Protein AF-D7BYM6-F1 (afdb_monomer)

Foldseek 3Di:
DDPPDDDPDPDQALVNLVVLLCVQPVVKDKDQDPVVQQVQQAALAPGGERARIEIEDQDVVSVVSSCVSCVVVVFDEQEAAPRHDHPCSRHDHYYYYHDNPHVPQDDDDQAPPDPPRDVVVSVVVQVVCVVVVRHDDDDPPDDDAAADEPCEQVSLVPPDCPVVVVVCVVVVNPDRDYQRFYQLDDPCQCVDPVRVVVSVVRNVVRPLVPVVPDDQPDAAAYGDPRNQVS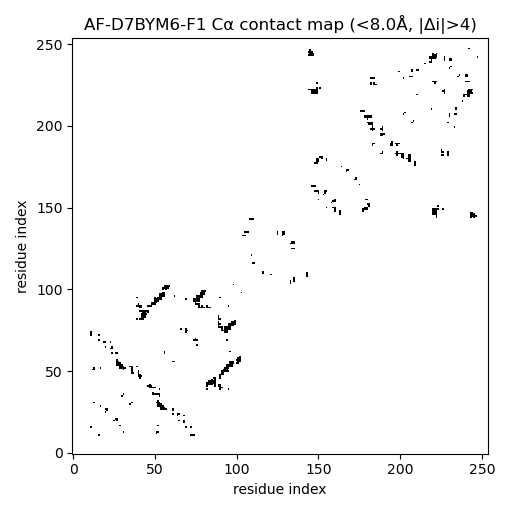NCVRCPPSHPTHHHVVVVVVPDDD

Nearest PDB structures (foldseek):
  6lpq-assembly1_A  TM=6.588E-01  e=2.853E-06  Homo sapiens
  1f0x-assembly2_B  TM=8.166E-01  e=1.121E-04  Escherichia coli
  6yji-assembly2_B  TM=8.259E-01  e=3.142E-04  Fusarium graminearum PH-1
  3pm9-assembly3_F  TM=5.832E-01  e=5.983E-04  Rhodopseudomonas palustris
  6yjo-assembly1_A  TM=7.869E-01  e=1.817E-02  Fusarium graminearum PH-1

Mean predicted aligned error: 16.62 Å

Solvent-accessible surface area (backbone atoms only — not comparable to full-atom values): 14975 Å² total; per-residue (Å²): 133,86,79,80,74,76,74,81,71,79,82,77,47,45,68,59,51,52,54,51,41,51,72,75,35,66,83,54,48,71,46,67,48,69,68,59,43,62,68,50,14,34,34,60,28,94,49,74,32,75,48,42,37,39,32,47,35,68,50,69,66,47,47,54,44,49,50,55,53,27,58,79,65,72,42,54,76,29,69,17,60,94,31,70,36,65,79,39,73,34,37,43,57,23,39,32,38,41,35,64,82,51,60,70,77,84,77,88,78,72,76,74,86,52,100,78,64,55,75,67,54,59,59,49,51,40,50,55,32,38,76,72,74,48,75,72,76,92,61,93,91,54,96,63,67,61,33,56,67,51,32,48,69,65,41,48,76,75,65,50,61,60,77,55,56,48,58,37,41,78,69,69,52,78,86,78,85,77,42,81,50,47,52,31,49,62,87,64,43,44,75,41,79,95,34,32,69,60,14,51,63,40,12,55,76,25,43,51,66,50,63,77,72,42,59,84,89,55,88,46,51,23,50,45,66,57,42,21,55,40,49,39,74,72,55,50,88,82,43,80,68,48,40,30,35,51,51,70,69,67,50,79,78,132

InterPro domains:
  IPR006094 FAD linked oxidase, N-terminal [PF01565] (53-108)
  IPR016169 FAD-binding, type PCMH, subdomain 2 [G3DSA:3.30.465.10] (14-135)
  IPR036318 FAD-binding, type PCMH-like superfamily [SSF56176] (15-134)

pLDDT: mean 73.8, std 18.24, range [32.44, 97.94]

Secondary structure (DSSP, 8-state):
----PPP------HHHHHHHHHHH-TT-EEE--HHHHHHHSB-SSS-B---SEEEE-SSHHHHHHHHHHHHHHT--EEEESS---SSSTT--SSEEEETTTT--PPP------STT--THHHHHHHHHHHHTT------TTSSS--------HHHHHHT-SHHHHHHHHHTT--------S--S-BTTBTTSHHHHHHHHHHHTTTTTHHHHTS-TTS--B-SSHHHHHHHHHHHGGGS---B-HHHHTTS---

Structure (mmCIF, N/CA/C/O backbone):
data_AF-D7BYM6-F1
#
_entry.id   AF-D7BYM6-F1
#
loop_
_atom_site.group_PDB
_atom_site.id
_atom_site.type_symbol
_atom_site.label_atom_id
_atom_site.label_alt_id
_atom_site.label_comp_id
_atom_site.label_asym_id
_atom_site.label_entity_id
_atom_site.label_seq_id
_atom_site.pdbx_PDB_ins_code
_atom_site.Cartn_x
_atom_site.Cartn_y
_atom_site.Cartn_z
_atom_site.occupancy
_atom_site.B_iso_or_equiv
_atom_site.auth_seq_id
_atom_site.auth_comp_id
_atom_site.auth_asym_id
_atom_site.auth_atom_id
_atom_site.pdbx_PDB_model_num
ATOM 1 N N . MET A 1 1 ? 0.066 -36.997 -6.967 1.00 36.81 1 MET A N 1
ATOM 2 C CA . MET A 1 1 ? -0.234 -35.962 -7.980 1.00 36.81 1 MET A CA 1
ATOM 3 C C . MET A 1 1 ? 1.052 -35.218 -8.290 1.00 36.81 1 MET A C 1
ATOM 5 O O . MET A 1 1 ? 1.611 -34.601 -7.395 1.00 36.81 1 MET A O 1
ATOM 9 N N . THR A 1 2 ? 1.571 -35.348 -9.508 1.00 33.81 2 THR A N 1
ATOM 10 C CA . THR A 1 2 ? 2.793 -34.665 -9.954 1.00 33.81 2 THR A CA 1
ATOM 11 C C . THR A 1 2 ? 2.488 -33.197 -10.230 1.00 33.81 2 THR A C 1
ATOM 13 O O . THR A 1 2 ? 1.808 -32.891 -11.208 1.00 33.81 2 THR A O 1
ATOM 16 N N . GLY A 1 3 ? 2.967 -32.297 -9.370 1.00 32.44 3 GLY A N 1
ATOM 17 C CA . GLY A 1 3 ? 2.837 -30.860 -9.596 1.00 32.44 3 GLY A CA 1
ATOM 18 C C . GLY A 1 3 ? 3.581 -30.458 -10.865 1.00 32.44 3 GLY A C 1
ATOM 19 O O . GLY A 1 3 ? 4.802 -30.584 -10.932 1.00 32.44 3 GLY A O 1
ATOM 20 N N . THR A 1 4 ? 2.847 -29.987 -11.871 1.00 35.38 4 THR A N 1
ATOM 21 C CA . THR A 1 4 ? 3.408 -29.408 -13.091 1.00 35.38 4 THR A CA 1
ATOM 22 C C . THR A 1 4 ? 4.202 -28.160 -12.728 1.00 35.38 4 THR A C 1
ATOM 24 O O . THR A 1 4 ? 3.644 -27.082 -12.513 1.00 35.38 4 THR A O 1
ATOM 27 N N . THR A 1 5 ? 5.527 -28.292 -12.671 1.00 38.84 5 THR A N 1
ATOM 28 C CA . THR A 1 5 ? 6.417 -27.137 -12.628 1.00 38.84 5 THR A CA 1
ATOM 29 C C . THR A 1 5 ? 6.160 -26.304 -13.877 1.00 38.84 5 THR A C 1
ATOM 31 O O . THR A 1 5 ? 6.312 -26.763 -15.010 1.00 38.84 5 THR A O 1
ATOM 34 N N . ARG A 1 6 ? 5.704 -25.065 -13.670 1.00 33.97 6 ARG A N 1
ATOM 35 C CA . ARG A 1 6 ? 5.471 -24.118 -14.758 1.00 33.97 6 ARG A CA 1
ATOM 36 C C . ARG A 1 6 ? 6.797 -23.941 -15.498 1.00 33.97 6 ARG A C 1
ATOM 38 O O . ARG A 1 6 ? 7.769 -23.494 -14.890 1.00 33.97 6 ARG A O 1
ATOM 45 N N . SER A 1 7 ? 6.829 -24.310 -16.780 1.00 34.56 7 SER A N 1
ATOM 46 C CA . SER A 1 7 ? 7.995 -24.101 -17.647 1.00 34.56 7 SER A CA 1
ATOM 47 C C . SER A 1 7 ? 8.466 -22.645 -17.515 1.00 34.56 7 SER A C 1
ATOM 49 O O . SER A 1 7 ? 7.600 -21.760 -17.438 1.00 34.56 7 SER A O 1
ATOM 51 N N . PRO A 1 8 ? 9.781 -22.363 -17.424 1.00 38.16 8 PRO A N 1
ATOM 52 C CA . PRO A 1 8 ? 10.262 -21.006 -17.209 1.00 38.16 8 PRO A CA 1
ATOM 53 C C . PRO A 1 8 ? 9.775 -20.118 -18.353 1.00 38.16 8 PRO A C 1
ATOM 55 O O . PRO A 1 8 ? 10.148 -20.308 -19.510 1.00 38.16 8 PRO A O 1
ATOM 58 N N . ALA A 1 9 ? 8.906 -19.159 -18.022 1.00 44.41 9 ALA A N 1
ATOM 59 C CA . ALA A 1 9 ? 8.447 -18.165 -18.979 1.00 44.41 9 ALA A CA 1
ATOM 60 C C . ALA A 1 9 ? 9.675 -17.463 -19.574 1.00 44.41 9 ALA A C 1
ATOM 62 O O . ALA A 1 9 ? 10.606 -17.134 -18.834 1.00 44.41 9 ALA A O 1
ATOM 63 N N . ALA A 1 10 ? 9.681 -17.271 -20.896 1.00 56.44 10 ALA A N 1
ATOM 64 C CA . ALA A 1 10 ? 10.807 -16.672 -21.605 1.00 56.44 10 ALA A CA 1
ATOM 65 C C . ALA A 1 10 ? 11.253 -15.379 -20.904 1.00 56.44 10 ALA A C 1
ATOM 67 O O . ALA A 1 10 ? 10.424 -14.515 -20.610 1.00 56.44 10 ALA A O 1
ATOM 68 N N . SER A 1 11 ? 12.550 -15.269 -20.605 1.00 76.62 11 SER A N 1
ATOM 69 C CA . SER A 1 11 ? 13.088 -14.162 -19.817 1.00 76.62 11 SER A CA 1
ATOM 70 C C . SER A 1 11 ? 12.804 -12.827 -20.506 1.00 76.62 11 SER A C 1
ATOM 72 O O . SER A 1 11 ? 13.285 -12.546 -21.603 1.00 76.62 11 SER A O 1
ATOM 74 N N . VAL A 1 12 ? 11.985 -11.997 -19.858 1.00 88.88 12 VAL A N 1
ATOM 75 C CA . VAL A 1 12 ? 11.562 -10.707 -20.409 1.00 88.88 12 VAL A CA 1
ATOM 76 C C . VAL A 1 12 ? 12.774 -9.795 -20.571 1.00 88.88 12 VAL A C 1
ATOM 78 O O . VAL A 1 12 ? 13.504 -9.543 -19.612 1.00 88.88 12 VAL A O 1
ATOM 81 N N . THR A 1 13 ? 12.985 -9.282 -21.784 1.00 94.12 13 THR A N 1
ATOM 82 C CA . THR A 1 13 ? 14.094 -8.362 -22.063 1.00 94.12 13 THR A CA 1
ATOM 83 C C . THR A 1 13 ? 13.773 -6.939 -21.604 1.00 94.12 13 THR A C 1
ATOM 85 O O . THR A 1 13 ? 12.608 -6.558 -21.433 1.00 94.12 13 THR A O 1
ATOM 88 N N . ALA A 1 14 ? 14.809 -6.113 -21.444 1.00 93.38 14 ALA A N 1
ATOM 89 C CA . ALA A 1 14 ? 14.645 -4.708 -21.084 1.00 93.38 14 ALA A CA 1
ATOM 90 C C . ALA A 1 14 ? 13.811 -3.942 -22.132 1.00 93.38 14 ALA A C 1
ATOM 92 O O . ALA A 1 14 ? 12.973 -3.118 -21.778 1.00 93.38 14 ALA A O 1
ATOM 93 N N . GLU A 1 15 ? 13.974 -4.253 -23.419 1.00 95.38 15 GLU A N 1
ATOM 94 C CA . GLU A 1 15 ? 13.248 -3.631 -24.531 1.00 95.38 15 GLU A CA 1
ATOM 95 C C . GLU A 1 15 ? 11.757 -3.991 -24.508 1.00 95.38 15 GLU A C 1
ATOM 97 O O . GLU A 1 15 ? 10.912 -3.134 -24.776 1.00 95.38 15 GLU A O 1
ATOM 102 N N . ALA A 1 16 ? 11.423 -5.243 -24.175 1.00 95.69 16 ALA A N 1
ATOM 103 C CA . ALA A 1 16 ? 10.042 -5.697 -24.029 1.00 95.69 16 ALA A CA 1
ATOM 104 C C . ALA A 1 16 ? 9.351 -5.006 -22.841 1.00 95.69 16 ALA A C 1
ATOM 106 O O . ALA A 1 16 ? 8.243 -4.484 -22.988 1.00 95.69 16 ALA A O 1
ATOM 107 N N . LEU A 1 17 ? 10.043 -4.922 -21.699 1.00 96.94 17 LEU A N 1
ATOM 108 C CA . LEU A 1 17 ? 9.585 -4.206 -20.508 1.00 96.94 17 LEU A CA 1
ATOM 109 C C . LEU A 1 17 ? 9.353 -2.712 -20.793 1.00 96.94 17 LEU A C 1
ATOM 111 O O . LEU A 1 17 ? 8.260 -2.203 -20.546 1.00 96.94 17 LEU A O 1
ATOM 115 N N . VAL A 1 18 ? 10.338 -2.011 -21.368 1.00 97.19 18 VAL A N 1
ATOM 116 C CA . VAL A 1 18 ? 10.221 -0.578 -21.701 1.00 97.19 18 VAL A CA 1
ATOM 117 C C . VAL A 1 18 ? 9.094 -0.319 -22.702 1.00 97.19 18 VAL A C 1
ATOM 119 O O . VAL A 1 18 ? 8.378 0.672 -22.564 1.00 97.19 18 VAL A O 1
ATOM 122 N N . ARG A 1 19 ? 8.891 -1.201 -23.689 1.00 97.62 19 ARG A N 1
ATOM 123 C CA . ARG A 1 19 ? 7.793 -1.077 -24.661 1.00 97.62 19 ARG A CA 1
ATOM 124 C C . ARG A 1 19 ? 6.421 -1.184 -23.994 1.00 97.62 19 ARG A C 1
ATOM 126 O O . ARG A 1 19 ? 5.531 -0.414 -24.340 1.00 97.62 19 ARG A O 1
ATOM 133 N N . ALA A 1 20 ? 6.255 -2.106 -23.046 1.00 97.38 20 ALA A N 1
ATOM 134 C CA . ALA A 1 20 ? 5.009 -2.252 -22.300 1.00 97.38 20 ALA A CA 1
ATOM 135 C C . ALA A 1 20 ? 4.758 -1.058 -21.362 1.00 97.38 20 ALA A C 1
ATOM 137 O O . ALA A 1 20 ? 3.664 -0.499 -21.376 1.00 97.38 20 ALA A O 1
ATOM 138 N N . LEU A 1 21 ? 5.783 -0.614 -20.621 1.00 97.81 21 LEU A N 1
ATOM 139 C CA . LEU A 1 21 ? 5.689 0.551 -19.733 1.00 97.81 21 LEU A CA 1
ATOM 140 C C . LEU A 1 21 ? 5.314 1.820 -20.511 1.00 97.81 21 LEU A C 1
ATOM 142 O O . LEU A 1 21 ? 4.350 2.479 -20.147 1.00 97.81 21 LEU A O 1
ATOM 146 N N . ARG A 1 22 ? 5.974 2.113 -21.641 1.00 96.94 22 ARG A N 1
ATOM 147 C CA . ARG A 1 22 ? 5.652 3.284 -22.485 1.00 96.94 22 ARG A CA 1
ATOM 148 C C . ARG A 1 22 ? 4.231 3.286 -23.054 1.00 96.94 22 ARG A C 1
ATOM 150 O O . ARG A 1 22 ? 3.731 4.351 -23.397 1.00 96.94 22 ARG A O 1
ATOM 157 N N . ARG A 1 23 ? 3.604 2.116 -23.209 1.00 96.94 23 ARG A N 1
ATOM 158 C CA . ARG A 1 23 ? 2.233 1.991 -23.728 1.00 96.94 23 ARG A CA 1
ATOM 159 C C . ARG A 1 23 ? 1.181 2.279 -22.658 1.00 96.94 23 ARG A C 1
ATOM 161 O O . ARG A 1 23 ? 0.135 2.823 -22.983 1.00 96.94 23 ARG A O 1
ATOM 168 N N . GLU A 1 24 ? 1.435 1.868 -21.419 1.00 96.00 24 GLU A N 1
ATOM 169 C CA . GLU A 1 24 ? 0.433 1.871 -20.339 1.00 96.00 24 GLU A CA 1
ATOM 170 C C . GLU A 1 24 ? 0.683 2.935 -19.268 1.00 96.00 24 GLU A C 1
ATOM 172 O O . GLU A 1 24 ? -0.254 3.337 -18.590 1.00 96.00 24 GLU A O 1
ATOM 177 N N . VAL A 1 25 ? 1.916 3.431 -19.153 1.00 97.38 25 VAL A N 1
ATOM 178 C CA . VAL A 1 25 ? 2.295 4.568 -18.305 1.00 97.38 25 VAL A CA 1
ATOM 179 C C . VAL A 1 25 ? 3.217 5.498 -19.119 1.00 97.38 25 VAL A C 1
ATOM 181 O O . VAL A 1 25 ? 4.429 5.510 -18.905 1.00 97.38 25 VAL A O 1
ATOM 184 N N . PRO A 1 26 ? 2.697 6.245 -20.118 1.00 95.25 26 PRO A N 1
ATOM 185 C CA . PRO A 1 26 ? 3.536 6.969 -21.084 1.00 95.25 26 PRO A CA 1
ATOM 186 C C . PRO A 1 26 ? 4.413 8.072 -20.474 1.00 95.25 26 PRO A C 1
ATOM 188 O O . PRO A 1 26 ? 5.453 8.410 -21.038 1.00 95.25 26 PRO A O 1
ATOM 191 N N . SER A 1 27 ? 4.000 8.624 -19.331 1.00 96.44 27 SER A N 1
ATOM 192 C CA . SER A 1 27 ? 4.728 9.632 -18.554 1.00 96.44 27 SER A CA 1
ATOM 193 C C . SER A 1 27 ? 5.894 9.054 -17.740 1.00 96.44 27 SER A C 1
ATOM 195 O O . SER A 1 27 ? 6.863 9.771 -17.475 1.00 96.44 27 SER A O 1
ATOM 197 N N . LEU A 1 28 ? 5.864 7.752 -17.418 1.00 97.56 28 LEU A N 1
ATOM 198 C CA . LEU A 1 28 ? 6.868 7.113 -16.572 1.00 97.56 28 LEU A CA 1
ATOM 199 C C . LEU A 1 28 ? 8.234 7.101 -17.258 1.00 97.56 28 LEU A C 1
ATOM 201 O O . LEU A 1 28 ? 8.483 6.397 -18.243 1.00 97.56 28 LEU A O 1
ATOM 205 N N . ARG A 1 29 ? 9.179 7.836 -16.674 1.00 97.50 29 ARG A N 1
ATOM 206 C CA . ARG A 1 29 ? 10.560 7.862 -17.151 1.00 97.50 29 ARG A CA 1
ATOM 207 C C . ARG A 1 29 ? 11.273 6.553 -16.805 1.00 97.50 29 ARG A C 1
ATOM 209 O O . ARG A 1 29 ? 11.434 6.230 -15.631 1.00 97.50 29 ARG A O 1
ATOM 216 N N . VAL A 1 30 ? 11.801 5.867 -17.822 1.00 97.69 30 VAL A N 1
ATOM 217 C CA . VAL A 1 30 ? 12.592 4.628 -17.688 1.00 97.69 30 VAL A CA 1
ATOM 218 C C . VAL A 1 30 ? 13.976 4.794 -18.329 1.00 97.69 30 VAL A C 1
ATOM 220 O O . VAL A 1 30 ? 14.096 5.359 -19.415 1.00 97.69 30 VAL A O 1
ATOM 223 N N . ASP A 1 31 ? 15.020 4.296 -17.665 1.00 97.00 31 ASP A N 1
ATOM 224 C CA . ASP A 1 31 ? 16.433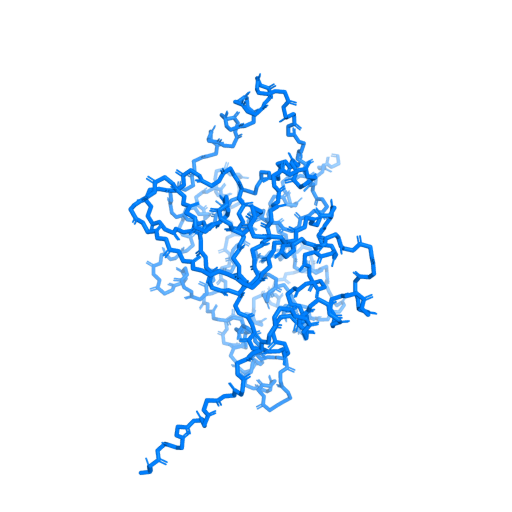 4.369 -18.062 1.00 97.00 31 ASP A CA 1
ATOM 225 C C . ASP A 1 31 ? 17.067 2.964 -18.020 1.00 97.00 31 ASP A C 1
ATOM 227 O O . ASP A 1 31 ? 17.111 2.301 -16.980 1.00 97.00 31 ASP A O 1
ATOM 231 N N . THR A 1 32 ? 17.540 2.500 -19.179 1.00 97.38 32 THR A N 1
ATOM 232 C CA . THR A 1 32 ? 18.190 1.191 -19.384 1.00 97.38 32 THR A CA 1
ATOM 233 C C . THR A 1 32 ? 19.703 1.305 -19.602 1.00 97.38 32 THR A C 1
ATOM 235 O O . THR A 1 32 ? 20.371 0.298 -19.866 1.00 97.38 32 THR A O 1
ATOM 238 N N . SER A 1 33 ? 20.273 2.511 -19.493 1.00 96.69 33 SER A N 1
ATOM 239 C CA . SER A 1 33 ? 21.691 2.752 -19.771 1.00 96.69 33 SER A CA 1
ATOM 240 C C . SER A 1 33 ? 22.603 1.922 -18.860 1.00 96.69 33 SER A C 1
ATOM 242 O O . SER A 1 33 ? 22.301 1.678 -17.689 1.00 96.69 33 SER A O 1
ATOM 244 N N . GLY A 1 34 ? 23.749 1.483 -19.392 1.00 94.75 34 GLY A N 1
ATOM 245 C CA . GLY A 1 34 ? 24.711 0.677 -18.632 1.00 94.75 34 GLY A CA 1
ATOM 246 C C . GLY A 1 34 ? 25.182 1.3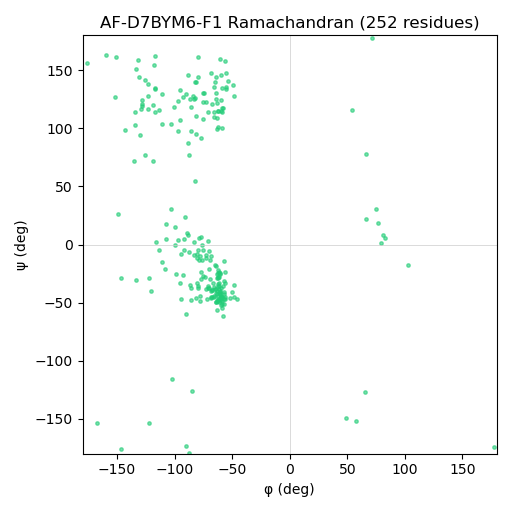76 -17.352 1.00 94.75 34 GLY A C 1
ATOM 247 O O . GLY A 1 34 ? 25.228 0.747 -16.299 1.00 94.75 34 GLY A O 1
ATOM 248 N N . GLY A 1 35 ? 25.429 2.690 -17.418 1.00 94.69 35 GLY A N 1
ATOM 249 C CA . GLY A 1 35 ? 25.792 3.508 -16.257 1.00 94.69 35 GLY A CA 1
ATOM 250 C C . GLY A 1 35 ? 24.698 3.544 -15.186 1.00 94.69 35 GLY A C 1
ATOM 251 O O . GLY A 1 35 ? 24.978 3.270 -14.021 1.00 94.69 35 GLY A O 1
ATOM 252 N N . ARG A 1 36 ? 23.435 3.791 -15.568 1.00 94.75 36 ARG A N 1
ATOM 253 C CA . ARG A 1 36 ? 22.308 3.761 -14.624 1.00 94.75 36 ARG A CA 1
ATOM 254 C C . ARG A 1 36 ? 22.170 2.410 -13.941 1.00 94.75 36 ARG A C 1
ATOM 256 O O . ARG A 1 36 ? 22.036 2.345 -12.721 1.00 94.75 36 ARG A O 1
ATOM 263 N N . ARG A 1 37 ? 22.192 1.336 -14.731 1.00 95.94 37 ARG A N 1
ATOM 264 C CA . ARG A 1 37 ? 22.040 -0.024 -14.214 1.00 95.94 37 ARG A CA 1
ATOM 265 C C . ARG A 1 37 ? 23.216 -0.394 -13.310 1.00 95.94 37 ARG A C 1
ATOM 267 O O . ARG A 1 37 ? 22.993 -0.948 -12.245 1.00 95.94 37 ARG A O 1
ATOM 274 N N . ALA A 1 38 ? 24.443 0.008 -13.636 1.00 94.50 38 ALA A N 1
ATOM 275 C CA . ALA A 1 38 ? 25.588 -0.187 -12.748 1.00 94.50 38 ALA A CA 1
ATOM 276 C C . ALA A 1 38 ? 25.420 0.515 -11.384 1.00 94.50 38 ALA A C 1
ATOM 278 O O . ALA A 1 38 ? 25.727 -0.103 -10.368 1.00 94.50 38 ALA A O 1
ATOM 279 N N . LEU A 1 39 ? 24.896 1.748 -11.354 1.00 92.81 39 LEU A N 1
ATOM 280 C CA . LEU A 1 39 ? 24.652 2.520 -10.122 1.00 92.81 39 LEU A CA 1
ATOM 281 C C . LEU A 1 39 ? 23.519 1.953 -9.247 1.00 92.81 39 LEU A C 1
ATOM 283 O O . LEU A 1 39 ? 23.548 2.111 -8.030 1.00 92.81 39 LEU A O 1
ATOM 287 N N . CYS A 1 40 ? 22.517 1.305 -9.847 1.00 93.56 40 CYS A N 1
ATOM 288 C CA . CYS A 1 40 ? 21.381 0.719 -9.123 1.00 93.56 40 CYS A CA 1
ATOM 289 C C . CYS A 1 40 ? 21.500 -0.800 -8.894 1.00 93.56 40 CYS A C 1
ATOM 291 O O . CYS A 1 40 ? 20.618 -1.380 -8.268 1.00 93.56 40 CYS A O 1
ATOM 293 N N . ALA A 1 41 ? 22.575 -1.439 -9.367 1.00 93.38 41 ALA A N 1
ATOM 294 C CA . ALA A 1 41 ? 22.823 -2.873 -9.187 1.00 93.38 41 ALA A CA 1
ATOM 295 C C . ALA A 1 41 ? 23.364 -3.247 -7.796 1.00 93.38 41 ALA A C 1
ATOM 297 O O . ALA A 1 41 ? 23.405 -4.430 -7.481 1.00 93.38 41 ALA A O 1
ATOM 298 N N . TYR A 1 42 ? 23.809 -2.281 -6.988 1.00 91.44 42 TYR A N 1
ATOM 299 C CA . TYR A 1 42 ? 24.321 -2.487 -5.627 1.00 91.44 42 TYR A CA 1
ATOM 300 C C . TYR A 1 42 ? 23.681 -1.483 -4.651 1.00 91.44 42 TYR A C 1
ATOM 302 O O . TYR A 1 42 ? 23.150 -0.447 -5.068 1.00 91.44 42 TYR A O 1
ATOM 310 N N . ASP A 1 43 ? 23.690 -1.800 -3.361 1.00 86.94 43 ASP A N 1
ATOM 311 C CA . ASP A 1 43 ? 23.359 -0.894 -2.253 1.00 86.94 43 ASP A CA 1
ATOM 312 C C . ASP A 1 43 ? 24.554 -0.817 -1.279 1.00 86.94 43 ASP A C 1
ATOM 314 O O . ASP A 1 43 ? 25.691 -0.988 -1.714 1.00 86.94 43 ASP A O 1
ATOM 318 N N . ALA A 1 44 ? 24.358 -0.518 0.007 1.00 79.00 44 ALA A N 1
ATOM 319 C CA . ALA A 1 44 ? 25.457 -0.492 0.981 1.00 79.00 44 ALA A CA 1
ATOM 320 C C . ALA A 1 44 ? 25.880 -1.900 1.464 1.00 79.00 44 ALA A C 1
ATOM 322 O O . ALA A 1 44 ? 26.705 -2.014 2.369 1.00 79.00 44 ALA A O 1
ATOM 323 N N . SER A 1 45 ? 25.311 -2.969 0.895 1.00 82.12 45 SER A N 1
ATOM 324 C CA . SER A 1 45 ? 25.708 -4.355 1.154 1.00 82.12 45 SER A CA 1
ATOM 325 C C . SER A 1 45 ? 26.841 -4.829 0.230 1.00 82.12 45 SER A C 1
ATOM 327 O O . SER A 1 45 ? 27.323 -4.117 -0.649 1.00 82.12 45 SER A O 1
ATOM 329 N N . ASN A 1 46 ? 27.243 -6.088 0.401 1.00 89.00 46 ASN A N 1
ATOM 330 C CA . ASN A 1 46 ? 28.117 -6.814 -0.519 1.00 89.00 46 ASN A CA 1
ATOM 331 C C . ASN A 1 46 ? 27.391 -7.368 -1.766 1.00 89.00 46 ASN A C 1
ATOM 333 O O . ASN A 1 46 ? 28.046 -7.955 -2.631 1.00 89.00 46 ASN A O 1
ATOM 337 N N . TYR A 1 47 ? 26.065 -7.234 -1.872 1.00 84.69 47 TYR A N 1
ATOM 338 C CA . TYR A 1 47 ? 25.295 -7.803 -2.978 1.00 84.69 47 TYR A CA 1
ATOM 339 C C . TYR A 1 47 ? 25.336 -6.929 -4.234 1.00 84.69 47 TYR A C 1
ATOM 341 O O . TYR A 1 47 ? 25.204 -5.705 -4.189 1.00 84.69 47 TYR A O 1
ATOM 349 N N . ARG A 1 48 ? 25.448 -7.587 -5.394 1.00 92.62 48 ARG A N 1
ATOM 350 C CA . ARG A 1 48 ? 25.335 -6.944 -6.705 1.00 92.62 48 ARG A CA 1
ATOM 351 C C . ARG A 1 48 ? 24.440 -7.758 -7.631 1.00 92.62 48 ARG A C 1
ATOM 353 O O . ARG A 1 48 ? 24.797 -8.864 -8.024 1.00 92.62 48 ARG A O 1
ATOM 360 N N . VAL A 1 49 ? 23.294 -7.193 -8.000 1.00 92.50 49 VAL A N 1
ATOM 361 C CA . VAL A 1 49 ? 22.250 -7.856 -8.791 1.00 92.50 49 VAL A CA 1
ATOM 362 C C . VAL A 1 49 ? 22.066 -7.125 -10.128 1.00 92.50 49 VAL A C 1
ATOM 364 O O . VAL A 1 49 ? 21.635 -5.970 -10.139 1.00 92.50 49 VAL A O 1
ATOM 367 N N . PRO A 1 50 ? 22.390 -7.754 -11.275 1.00 92.75 50 PRO A N 1
ATOM 368 C CA . PRO A 1 50 ? 22.107 -7.190 -12.592 1.00 92.75 50 PRO A CA 1
ATOM 369 C C . PRO A 1 50 ? 20.598 -7.061 -12.833 1.00 92.75 50 PRO A C 1
ATOM 371 O O . PRO A 1 50 ? 19.864 -8.028 -12.660 1.00 92.75 50 PRO A O 1
ATOM 374 N N . LEU A 1 51 ? 20.161 -5.879 -13.269 1.00 95.06 51 LEU A N 1
ATOM 375 C CA . LEU A 1 51 ? 18.756 -5.514 -13.483 1.00 95.06 51 LEU A CA 1
ATOM 376 C C . LEU A 1 51 ? 18.425 -5.186 -14.948 1.00 95.06 51 LEU A C 1
ATOM 378 O O . LEU A 1 51 ? 19.318 -4.869 -15.747 1.00 95.06 51 LEU A O 1
ATOM 382 N N . LEU A 1 52 ? 17.132 -5.209 -15.288 1.00 96.56 52 LEU A N 1
ATOM 383 C CA . LEU A 1 52 ? 16.624 -4.866 -16.622 1.00 96.56 52 LEU A CA 1
ATOM 384 C C . LEU A 1 52 ? 16.573 -3.350 -16.853 1.00 96.56 52 LEU A C 1
ATOM 386 O O . LEU A 1 52 ? 17.035 -2.874 -17.889 1.00 96.56 52 LEU A O 1
ATOM 390 N N . ALA A 1 53 ? 16.016 -2.590 -15.907 1.00 97.50 53 ALA A N 1
ATOM 391 C CA . ALA A 1 53 ? 15.784 -1.151 -16.051 1.00 97.50 53 ALA A CA 1
ATOM 392 C C . ALA A 1 53 ? 15.619 -0.443 -14.695 1.00 97.50 53 ALA A C 1
ATOM 394 O O . ALA A 1 53 ? 15.311 -1.079 -13.686 1.00 97.50 53 ALA A O 1
ATOM 395 N N . VAL A 1 54 ? 15.760 0.886 -14.695 1.00 97.88 54 VAL A N 1
ATOM 396 C CA . VAL A 1 54 ? 15.366 1.757 -13.575 1.00 97.88 54 VAL A CA 1
ATOM 397 C C . VAL A 1 54 ? 14.268 2.708 -14.042 1.00 97.88 54 VAL A C 1
ATOM 399 O O . VAL A 1 54 ? 14.402 3.299 -15.113 1.00 97.88 54 VAL A O 1
ATOM 402 N N . ALA A 1 55 ? 13.210 2.882 -13.254 1.00 97.94 55 ALA A N 1
ATOM 403 C CA . ALA A 1 55 ? 12.164 3.871 -13.507 1.00 97.94 55 ALA A CA 1
ATOM 404 C C . ALA A 1 55 ? 12.069 4.912 -12.382 1.00 97.94 55 ALA A C 1
ATOM 406 O O . ALA A 1 55 ? 12.442 4.641 -11.241 1.00 97.94 55 ALA A O 1
ATOM 407 N N . PHE A 1 56 ? 11.574 6.102 -12.725 1.00 97.00 56 PHE A N 1
ATOM 408 C CA . PHE A 1 56 ? 11.513 7.277 -11.849 1.00 97.00 56 PHE A CA 1
ATOM 409 C C . PHE A 1 56 ? 10.073 7.799 -11.778 1.00 97.00 56 PHE A C 1
ATOM 411 O O . PHE A 1 56 ? 9.762 8.773 -12.465 1.00 97.00 56 PHE A O 1
ATOM 418 N N . PRO A 1 57 ? 9.187 7.136 -11.016 1.00 96.56 57 PRO A N 1
ATOM 419 C CA . PRO A 1 57 ? 7.797 7.553 -10.915 1.00 96.56 57 PRO A CA 1
ATOM 420 C C . PRO A 1 57 ? 7.671 8.931 -10.252 1.00 96.56 57 PRO A C 1
ATOM 422 O O . PRO A 1 57 ? 8.377 9.235 -9.283 1.00 96.56 57 PRO A O 1
ATOM 425 N N . ALA A 1 58 ? 6.773 9.758 -10.780 1.00 93.81 58 ALA A N 1
ATOM 426 C CA . ALA A 1 58 ? 6.422 11.068 -10.243 1.00 93.81 58 ALA A CA 1
ATOM 427 C C . ALA A 1 58 ? 5.453 10.972 -9.050 1.00 93.81 58 ALA A C 1
ATOM 429 O O . ALA A 1 58 ? 5.562 11.750 -8.098 1.00 93.81 58 ALA A O 1
ATOM 430 N N . ASP A 1 59 ? 4.538 10.002 -9.093 1.00 90.31 59 ASP A N 1
ATOM 431 C CA . ASP A 1 59 ? 3.413 9.838 -8.172 1.00 90.31 59 ASP A CA 1
ATOM 432 C C . ASP A 1 59 ? 3.062 8.351 -7.930 1.00 90.31 59 ASP A C 1
ATOM 434 O O . ASP A 1 59 ? 3.769 7.435 -8.361 1.00 90.31 59 ASP A O 1
ATOM 438 N N . ALA A 1 60 ? 1.992 8.110 -7.166 1.00 88.31 60 ALA A N 1
ATOM 439 C CA . ALA A 1 60 ? 1.539 6.771 -6.798 1.00 88.31 60 ALA A CA 1
ATOM 440 C C . ALA A 1 60 ? 0.834 6.021 -7.946 1.00 88.31 60 ALA A C 1
ATOM 442 O O . ALA A 1 60 ? 0.886 4.789 -7.978 1.00 88.31 60 ALA A O 1
ATOM 443 N N . ASP A 1 61 ? 0.223 6.730 -8.899 1.00 91.62 61 ASP A N 1
ATOM 444 C CA . ASP A 1 61 ? -0.462 6.117 -10.039 1.00 91.62 61 ASP A CA 1
ATOM 445 C C . ASP A 1 61 ? 0.555 5.537 -11.026 1.00 91.62 61 ASP A C 1
ATOM 447 O O . ASP A 1 61 ? 0.380 4.418 -11.516 1.00 91.62 61 ASP A O 1
ATOM 451 N N . GLU A 1 62 ? 1.683 6.222 -11.237 1.00 96.50 62 GLU A N 1
ATOM 452 C CA . GLU A 1 62 ? 2.803 5.684 -12.009 1.00 96.50 62 GLU A CA 1
ATOM 453 C C . GLU A 1 62 ? 3.444 4.452 -11.346 1.00 96.50 62 GLU A C 1
ATOM 455 O O . GLU A 1 62 ? 3.788 3.490 -12.042 1.00 96.50 62 GLU A O 1
ATOM 460 N N . VAL A 1 63 ? 3.561 4.430 -10.010 1.00 94.56 63 VAL A N 1
ATOM 461 C CA . VAL A 1 63 ? 4.004 3.240 -9.254 1.00 94.56 63 VAL A CA 1
ATOM 462 C C . VAL A 1 63 ? 3.027 2.080 -9.461 1.00 94.56 63 VAL A C 1
ATOM 464 O O . VAL A 1 63 ? 3.444 0.974 -9.817 1.00 94.56 63 VAL A O 1
ATOM 467 N N . ALA A 1 64 ? 1.724 2.319 -9.290 1.00 93.38 64 ALA A N 1
ATOM 468 C CA . ALA A 1 64 ? 0.692 1.302 -9.468 1.00 93.38 64 ALA A CA 1
ATOM 469 C C . ALA A 1 64 ? 0.639 0.780 -10.916 1.00 93.38 64 ALA A C 1
ATOM 471 O O . ALA A 1 64 ? 0.507 -0.426 -11.141 1.00 93.38 64 ALA A O 1
ATOM 472 N N . GLY A 1 65 ? 0.787 1.664 -11.906 1.00 93.31 65 GLY A N 1
ATOM 473 C CA . GLY A 1 65 ? 0.883 1.319 -13.323 1.00 93.31 65 GLY A CA 1
ATOM 474 C C . GLY A 1 65 ? 2.107 0.454 -13.635 1.00 93.31 65 GLY A C 1
ATOM 475 O O . GLY A 1 65 ? 1.973 -0.595 -14.271 1.00 93.31 65 GLY A O 1
ATOM 476 N N . ALA A 1 66 ? 3.285 0.823 -13.119 1.00 96.25 66 ALA A N 1
ATOM 477 C CA . ALA A 1 66 ? 4.504 0.030 -13.265 1.00 96.25 66 ALA A CA 1
ATOM 478 C C . ALA A 1 66 ? 4.345 -1.378 -12.666 1.00 96.25 66 ALA A C 1
ATOM 480 O O . ALA A 1 66 ? 4.671 -2.367 -13.327 1.00 96.25 66 ALA A O 1
ATOM 481 N N . HIS A 1 67 ? 3.770 -1.490 -11.462 1.00 96.44 67 HIS A N 1
ATOM 482 C CA . HIS A 1 67 ? 3.472 -2.780 -10.834 1.00 96.44 67 HIS A CA 1
ATOM 483 C C . HIS A 1 67 ? 2.511 -3.639 -11.672 1.00 96.44 67 HIS A C 1
ATOM 485 O O . HIS A 1 67 ? 2.786 -4.824 -11.861 1.00 96.44 67 HIS A O 1
ATOM 491 N N . LYS A 1 68 ? 1.433 -3.065 -12.228 1.00 95.31 68 LYS A N 1
ATOM 492 C CA . LYS A 1 68 ? 0.487 -3.781 -13.111 1.00 95.31 68 LYS A CA 1
ATOM 493 C C . LYS A 1 68 ? 1.181 -4.340 -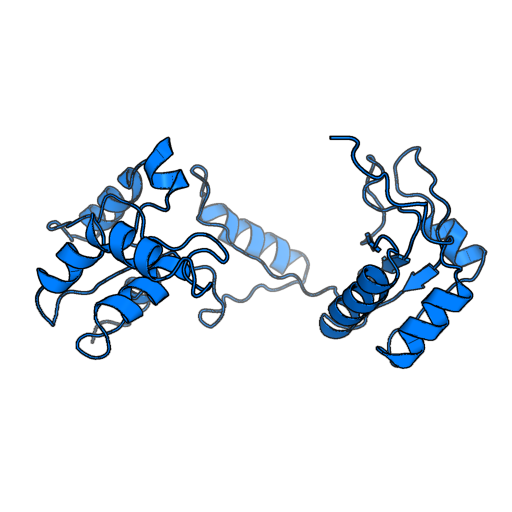14.361 1.00 95.31 68 LYS A C 1
ATOM 495 O O . LYS A 1 68 ? 0.986 -5.510 -14.701 1.00 95.31 68 LYS A O 1
ATOM 500 N N . VAL A 1 69 ? 2.028 -3.539 -15.015 1.00 96.44 69 VAL A N 1
ATOM 501 C CA . VAL A 1 69 ? 2.807 -3.967 -16.191 1.00 96.44 69 VAL A CA 1
ATOM 502 C C . VAL A 1 69 ? 3.790 -5.082 -15.827 1.00 96.44 69 VAL A C 1
ATOM 504 O O . VAL A 1 69 ? 3.814 -6.120 -16.491 1.00 96.44 69 VAL A O 1
ATOM 507 N N . CYS A 1 70 ? 4.574 -4.897 -14.764 1.00 95.25 70 CYS A N 1
ATOM 508 C CA . CYS A 1 70 ? 5.566 -5.871 -14.315 1.00 95.25 70 CYS A CA 1
ATOM 509 C C . CYS A 1 70 ? 4.935 -7.195 -13.872 1.00 95.25 70 CYS A C 1
ATOM 511 O O . CYS A 1 70 ? 5.418 -8.249 -14.281 1.00 95.25 70 CYS A O 1
ATOM 513 N N . HIS A 1 71 ? 3.822 -7.157 -13.132 1.00 94.12 71 HIS A N 1
ATOM 514 C CA . HIS A 1 71 ? 3.078 -8.346 -12.709 1.00 94.12 71 HIS A CA 1
ATOM 515 C C . HIS A 1 71 ? 2.647 -9.202 -13.907 1.00 94.12 71 HIS A C 1
ATOM 517 O O . HIS A 1 71 ? 2.960 -10.391 -13.964 1.00 94.12 71 HIS A O 1
ATOM 523 N N . ARG A 1 72 ? 2.007 -8.589 -14.913 1.00 95.44 72 ARG A N 1
ATOM 524 C CA . ARG A 1 72 ? 1.554 -9.286 -16.129 1.00 95.44 72 ARG A CA 1
ATOM 525 C C . ARG A 1 72 ? 2.709 -9.863 -16.958 1.00 95.44 72 ARG A C 1
ATOM 527 O O . ARG A 1 72 ? 2.522 -10.858 -17.650 1.00 95.44 72 ARG A O 1
ATOM 534 N N . LEU A 1 73 ? 3.889 -9.246 -16.900 1.00 94.44 73 LEU A N 1
ATOM 535 C CA . LEU A 1 73 ? 5.105 -9.733 -17.559 1.00 94.44 73 LEU A CA 1
ATOM 536 C C . LEU A 1 73 ? 5.916 -10.725 -16.702 1.00 94.44 73 LEU A C 1
ATOM 538 O O . LEU A 1 73 ? 6.902 -11.267 -17.189 1.00 94.44 73 LEU A O 1
ATOM 542 N N . GLY A 1 74 ? 5.551 -10.963 -15.438 1.00 92.50 74 GLY A N 1
ATOM 543 C CA . GLY A 1 74 ? 6.356 -11.768 -14.512 1.00 92.50 74 GLY A CA 1
ATOM 544 C C . GLY A 1 74 ? 7.710 -11.140 -14.149 1.00 92.50 74 GLY A C 1
ATOM 545 O O . GLY A 1 74 ? 8.626 -11.852 -13.742 1.00 92.50 74 GLY A O 1
ATOM 546 N N . VAL A 1 75 ? 7.857 -9.821 -14.305 1.00 95.81 75 VAL A N 1
ATOM 547 C CA . VAL A 1 75 ? 9.081 -9.079 -13.968 1.00 95.81 75 VAL A CA 1
ATOM 548 C C . VAL A 1 75 ? 9.035 -8.677 -12.489 1.00 95.81 75 VAL A C 1
ATOM 550 O O . VAL A 1 75 ? 8.079 -8.011 -12.087 1.00 95.81 75 VAL A O 1
ATOM 553 N N . PRO A 1 76 ? 10.041 -9.025 -11.663 1.00 93.50 76 PRO A N 1
ATOM 554 C CA . PRO A 1 76 ? 10.083 -8.585 -10.272 1.00 93.50 76 PRO A CA 1
ATOM 555 C C . PRO A 1 76 ? 10.327 -7.073 -10.178 1.00 93.50 76 PRO A C 1
ATOM 557 O O . PRO A 1 76 ? 11.030 -6.489 -11.007 1.00 93.50 76 PRO A O 1
ATOM 560 N N . VAL A 1 77 ? 9.758 -6.446 -9.149 1.00 95.44 77 VAL A N 1
ATOM 561 C CA . VAL A 1 77 ? 9.881 -5.007 -8.882 1.00 95.44 77 VAL A CA 1
ATOM 562 C C . VAL A 1 77 ? 10.583 -4.800 -7.546 1.00 95.44 77 VAL A C 1
ATOM 564 O O . VAL A 1 77 ? 10.216 -5.432 -6.557 1.00 95.44 77 VAL A O 1
ATOM 567 N N . THR A 1 78 ? 11.559 -3.895 -7.510 1.00 94.56 78 THR A N 1
ATOM 568 C CA . THR A 1 78 ? 12.272 -3.504 -6.288 1.00 94.56 78 THR A CA 1
ATOM 569 C C . THR A 1 78 ? 12.146 -2.001 -6.075 1.00 94.56 78 THR A C 1
ATOM 571 O O . THR A 1 78 ? 12.650 -1.206 -6.869 1.00 94.56 78 THR A O 1
ATOM 574 N N . SER A 1 79 ? 11.500 -1.600 -4.983 1.00 90.69 79 SER A N 1
ATOM 575 C CA . SER A 1 79 ? 11.436 -0.199 -4.561 1.00 90.69 79 SER A CA 1
ATOM 576 C C . SER A 1 79 ? 12.773 0.242 -3.969 1.00 90.69 79 SER A C 1
ATOM 578 O O . SER A 1 79 ? 13.319 -0.421 -3.089 1.00 90.69 79 SER A O 1
ATOM 580 N N . ARG A 1 80 ? 13.303 1.379 -4.427 1.00 88.00 80 ARG A N 1
ATOM 581 C CA . ARG A 1 80 ? 14.592 1.926 -3.994 1.00 88.00 80 ARG A CA 1
ATOM 582 C C . ARG A 1 80 ? 14.446 3.388 -3.571 1.00 88.00 80 ARG A C 1
ATOM 584 O O . ARG A 1 80 ? 14.055 4.245 -4.359 1.00 88.00 80 ARG A O 1
ATOM 591 N N . GLY A 1 81 ? 14.796 3.658 -2.314 1.00 87.56 81 GLY A N 1
ATOM 592 C CA . GLY A 1 81 ? 15.062 5.005 -1.801 1.00 87.56 81 GLY A CA 1
ATOM 593 C C . GLY A 1 81 ? 16.514 5.414 -2.073 1.00 87.56 81 GLY A C 1
ATOM 594 O O . GLY A 1 81 ? 17.000 5.292 -3.192 1.00 87.56 81 GLY A O 1
ATOM 595 N N . ALA A 1 82 ? 17.250 5.825 -1.037 1.00 83.50 82 ALA A N 1
ATOM 596 C CA . ALA A 1 82 ? 18.666 6.197 -1.162 1.00 83.50 82 ALA A CA 1
ATOM 597 C C . ALA A 1 82 ? 19.602 5.038 -1.585 1.00 83.50 82 ALA A C 1
ATOM 599 O O . ALA A 1 82 ? 20.710 5.285 -2.054 1.00 83.50 82 ALA A O 1
ATOM 600 N N . GLY A 1 83 ? 19.180 3.775 -1.439 1.00 81.69 83 GLY A N 1
ATOM 601 C CA . GLY A 1 83 ? 20.026 2.612 -1.743 1.00 81.69 83 GLY A CA 1
ATOM 602 C C . GLY A 1 83 ? 21.102 2.339 -0.687 1.00 81.69 83 GLY A C 1
ATOM 603 O O . GLY A 1 83 ? 22.167 1.838 -1.019 1.00 81.69 83 GLY A O 1
ATOM 604 N N . THR A 1 84 ? 20.832 2.677 0.575 1.00 83.69 84 THR A N 1
ATOM 605 C CA . THR A 1 84 ? 21.750 2.537 1.720 1.00 83.69 84 THR A CA 1
ATOM 606 C C . THR A 1 84 ? 21.483 1.292 2.577 1.00 83.69 84 THR A C 1
ATOM 608 O O . THR A 1 84 ? 21.967 1.200 3.702 1.00 83.69 84 THR A O 1
ATOM 611 N N . SER A 1 85 ? 20.708 0.319 2.080 1.00 78.25 85 SER A N 1
ATOM 612 C CA . SER A 1 85 ? 20.519 -0.953 2.790 1.00 78.25 85 SER A CA 1
ATOM 613 C C . SER A 1 85 ? 21.837 -1.725 2.843 1.00 78.25 85 SER A C 1
ATOM 615 O O . SER A 1 85 ? 22.512 -1.842 1.828 1.00 78.25 85 SER A O 1
ATOM 617 N N . MET A 1 86 ? 22.175 -2.281 4.008 1.00 81.81 86 MET A N 1
ATOM 618 C CA . MET A 1 86 ? 23.316 -3.194 4.176 1.00 81.81 86 MET A CA 1
ATOM 619 C C . MET A 1 86 ? 22.926 -4.674 4.001 1.00 81.81 86 MET A C 1
ATOM 621 O O . MET A 1 86 ? 23.760 -5.551 4.198 1.00 81.81 86 MET A O 1
ATOM 625 N N . ALA A 1 87 ? 21.674 -4.962 3.625 1.00 80.50 87 ALA A N 1
ATOM 626 C CA . ALA A 1 87 ? 21.124 -6.319 3.538 1.00 80.50 87 ALA A CA 1
ATOM 627 C C . ALA A 1 87 ? 20.715 -6.754 2.115 1.00 80.50 87 ALA A C 1
ATOM 629 O O . ALA A 1 87 ? 20.194 -7.852 1.952 1.00 80.50 87 ALA A O 1
ATOM 630 N N . GLY A 1 88 ? 20.926 -5.920 1.088 1.00 77.81 88 GLY A N 1
ATOM 631 C CA . GLY A 1 88 ? 20.515 -6.218 -0.292 1.00 77.81 88 GLY A CA 1
ATOM 632 C C . GLY A 1 88 ? 19.050 -5.895 -0.608 1.00 77.81 88 GLY A C 1
ATOM 633 O O . GLY A 1 88 ? 18.576 -6.188 -1.704 1.00 77.81 88 GLY A O 1
ATOM 634 N N . ASN A 1 89 ? 18.312 -5.274 0.319 1.00 82.88 89 ASN A N 1
ATOM 635 C CA . ASN A 1 89 ? 16.880 -4.996 0.147 1.00 82.88 89 ASN A CA 1
ATOM 636 C C . ASN A 1 89 ? 16.588 -3.932 -0.930 1.00 82.88 89 ASN A C 1
ATOM 638 O O . ASN A 1 89 ? 15.433 -3.764 -1.316 1.00 82.88 89 ASN A O 1
ATOM 642 N N . ALA A 1 90 ? 17.599 -3.187 -1.396 1.00 83.75 90 ALA A N 1
ATOM 643 C CA . ALA A 1 90 ? 17.442 -2.106 -2.372 1.00 83.75 90 ALA A CA 1
ATOM 644 C C . ALA A 1 90 ? 17.978 -2.461 -3.777 1.00 83.75 90 ALA A C 1
ATOM 646 O O . ALA A 1 90 ? 18.214 -1.559 -4.595 1.00 83.75 90 ALA A O 1
ATOM 647 N N . VAL A 1 91 ? 18.168 -3.756 -4.063 1.00 86.00 91 VAL A N 1
ATOM 648 C CA . VAL A 1 91 ? 18.614 -4.295 -5.359 1.00 86.00 91 VAL A CA 1
ATOM 649 C C . VAL A 1 91 ? 17.755 -5.483 -5.805 1.00 86.00 91 VAL A C 1
ATOM 651 O O . VAL A 1 91 ? 17.210 -6.216 -4.986 1.00 86.00 91 VAL A O 1
ATOM 654 N N . GLY A 1 92 ? 17.615 -5.687 -7.116 1.00 90.81 92 GLY A N 1
ATOM 655 C CA . GLY A 1 92 ? 16.809 -6.780 -7.665 1.00 90.81 92 GLY A CA 1
ATOM 656 C C . GLY A 1 92 ? 16.879 -6.862 -9.187 1.00 90.81 92 GLY A C 1
ATOM 657 O O . GLY A 1 92 ? 17.189 -5.879 -9.854 1.00 90.81 92 GLY A O 1
ATOM 658 N N . ALA A 1 93 ? 16.612 -8.046 -9.744 1.00 91.44 93 ALA A N 1
ATOM 659 C CA . ALA A 1 93 ? 16.972 -8.371 -11.129 1.00 91.44 93 ALA A CA 1
ATOM 660 C C . ALA A 1 93 ? 16.017 -7.841 -12.220 1.00 91.44 93 ALA A C 1
ATOM 662 O O . ALA A 1 93 ? 16.310 -7.952 -13.409 1.00 91.44 93 ALA A O 1
ATOM 663 N N . GLY A 1 94 ? 14.864 -7.286 -11.841 1.00 94.75 94 GLY A N 1
ATOM 664 C CA . GLY A 1 94 ? 13.834 -6.823 -12.774 1.00 94.75 94 GLY A CA 1
ATOM 665 C C . GLY A 1 94 ? 13.839 -5.308 -12.960 1.00 94.75 94 GLY A C 1
ATOM 666 O O . GLY A 1 94 ? 14.794 -4.739 -13.496 1.00 94.75 94 GLY A O 1
ATOM 667 N N . LEU A 1 95 ? 12.746 -4.666 -12.544 1.00 97.62 95 LEU A N 1
ATOM 668 C CA . LEU A 1 95 ? 12.583 -3.214 -12.556 1.00 97.62 95 LEU A CA 1
ATOM 669 C C . LEU A 1 95 ? 12.902 -2.634 -11.173 1.00 97.62 95 LEU A C 1
ATOM 671 O O . LEU A 1 95 ? 12.248 -2.983 -10.192 1.00 97.62 95 LEU A O 1
ATOM 675 N N . VAL A 1 96 ? 13.851 -1.700 -11.098 1.00 97.19 96 VAL A N 1
ATOM 676 C CA . VAL A 1 96 ? 14.051 -0.884 -9.891 1.00 97.19 96 VAL A CA 1
ATOM 677 C C . VAL A 1 96 ? 13.251 0.413 -10.011 1.00 97.19 96 VAL A C 1
ATOM 679 O O . VAL A 1 96 ? 13.409 1.147 -10.987 1.00 97.19 96 VAL A O 1
ATOM 682 N N . LEU A 1 97 ? 12.417 0.717 -9.017 1.00 96.75 97 LEU A N 1
ATOM 683 C CA . LEU A 1 97 ? 11.715 1.998 -8.901 1.00 96.75 97 LEU A CA 1
ATOM 684 C C . LEU A 1 97 ? 12.518 2.931 -7.984 1.00 96.75 97 LEU A C 1
ATOM 686 O O . LEU A 1 97 ? 12.550 2.725 -6.774 1.00 96.75 97 LEU A O 1
ATOM 690 N N . ASP A 1 98 ? 13.173 3.947 -8.549 1.00 94.25 98 ASP A N 1
ATOM 691 C CA . ASP A 1 98 ? 13.862 5.003 -7.793 1.00 94.25 98 ASP A CA 1
ATOM 692 C C . ASP A 1 98 ? 12.834 6.050 -7.336 1.00 94.25 98 ASP A C 1
ATOM 694 O O . ASP A 1 98 ? 12.480 6.977 -8.069 1.00 94.25 98 ASP A O 1
ATOM 698 N N . LEU A 1 99 ? 12.353 5.875 -6.103 1.00 90.88 99 LEU A N 1
ATOM 699 C CA . LEU A 1 99 ? 11.339 6.726 -5.475 1.00 90.88 99 LEU A CA 1
ATOM 700 C C . LEU A 1 99 ? 11.943 8.025 -4.902 1.00 90.88 99 LEU A C 1
ATOM 702 O O . LEU A 1 99 ? 11.212 8.950 -4.552 1.00 90.88 99 LEU A O 1
ATOM 706 N N . SER A 1 100 ? 13.277 8.130 -4.824 1.00 85.50 100 SER A N 1
ATOM 707 C CA . SER A 1 100 ? 13.982 9.198 -4.093 1.00 85.50 100 SER A CA 1
ATOM 708 C C . SER A 1 100 ? 13.782 10.611 -4.663 1.00 85.50 100 SER A C 1
ATOM 710 O O . SER A 1 100 ? 14.033 11.605 -3.982 1.00 85.50 100 SER A O 1
ATOM 712 N N . ARG A 1 101 ? 13.331 10.722 -5.918 1.00 84.12 101 ARG A N 1
ATOM 713 C CA . ARG A 1 101 ? 13.275 11.985 -6.674 1.00 84.12 101 ARG A CA 1
ATOM 714 C C . ARG A 1 101 ? 12.007 12.790 -6.425 1.00 84.12 101 ARG A C 1
ATOM 716 O O . ARG A 1 101 ? 12.078 13.999 -6.184 1.00 84.12 101 ARG A O 1
ATOM 723 N N . HIS A 1 102 ? 10.858 12.128 -6.495 1.00 84.00 102 HIS A N 1
ATOM 724 C CA . HIS A 1 102 ? 9.547 12.779 -6.567 1.00 84.00 102 HIS A CA 1
ATOM 725 C C . HIS A 1 102 ? 8.647 12.379 -5.389 1.00 84.00 102 HIS A C 1
ATOM 727 O O . HIS A 1 102 ? 8.042 13.245 -4.759 1.00 84.00 102 HIS A O 1
ATOM 733 N N . LEU A 1 103 ? 8.675 11.105 -4.989 1.00 83.44 103 LEU A N 1
ATOM 734 C CA . LEU A 1 103 ? 7.896 10.537 -3.884 1.00 83.44 103 LEU A CA 1
ATOM 735 C C . LEU A 1 103 ? 8.558 10.792 -2.514 1.00 83.44 103 LEU A C 1
ATOM 737 O O . LEU A 1 103 ? 8.829 9.881 -1.740 1.00 83.44 103 LEU A O 1
ATOM 741 N N . ARG A 1 104 ? 8.832 12.070 -2.221 1.00 77.56 104 ARG A N 1
ATOM 742 C CA . ARG A 1 104 ? 9.488 12.545 -0.983 1.00 77.56 104 ARG A CA 1
ATOM 743 C C . ARG A 1 104 ? 8.519 13.042 0.098 1.00 77.56 104 ARG A C 1
ATOM 745 O O . ARG A 1 104 ? 8.960 13.549 1.125 1.00 77.56 104 ARG A O 1
ATOM 752 N N . ARG A 1 105 ? 7.204 12.935 -0.120 1.00 75.00 105 ARG A N 1
ATOM 753 C CA . ARG A 1 105 ? 6.201 13.262 0.906 1.00 75.00 105 ARG A CA 1
ATOM 754 C C . ARG A 1 105 ? 6.159 12.140 1.940 1.00 75.00 105 ARG A C 1
ATOM 756 O O . ARG A 1 105 ? 5.892 10.998 1.582 1.00 75.00 105 ARG A O 1
ATOM 763 N N . VAL A 1 106 ? 6.396 12.475 3.205 1.00 69.38 106 VAL A N 1
ATOM 764 C CA . VAL A 1 106 ? 6.253 11.528 4.315 1.00 69.38 106 VAL A CA 1
ATOM 765 C C . VAL A 1 106 ? 4.789 11.475 4.740 1.00 69.38 106 VAL A C 1
ATOM 767 O O . VAL A 1 106 ? 4.199 12.502 5.072 1.00 69.38 106 VAL A O 1
ATOM 770 N N . LEU A 1 107 ? 4.222 10.271 4.745 1.00 70.56 107 LEU A N 1
ATOM 771 C CA . LEU A 1 107 ? 2.966 9.965 5.416 1.00 70.56 107 LEU A CA 1
ATOM 772 C C . LEU A 1 107 ? 3.305 9.284 6.745 1.00 70.56 107 LEU A C 1
ATOM 774 O O . LEU A 1 107 ? 3.926 8.222 6.748 1.00 70.56 107 LEU A O 1
ATOM 778 N N . LEU A 1 108 ? 2.915 9.898 7.862 1.00 66.75 108 LEU A N 1
ATOM 779 C CA . LEU A 1 108 ? 3.012 9.273 9.178 1.00 66.75 108 LEU A CA 1
ATOM 780 C C . LEU A 1 108 ? 1.748 8.439 9.405 1.00 66.75 108 LEU A C 1
ATOM 782 O O . LEU A 1 108 ? 0.708 8.983 9.767 1.00 66.75 108 LEU A O 1
ATOM 786 N N . LEU A 1 109 ? 1.840 7.133 9.152 1.00 64.75 109 LEU A N 1
ATOM 787 C CA . LEU A 1 109 ? 0.802 6.175 9.524 1.00 64.75 109 LEU A CA 1
ATOM 788 C C . LEU A 1 109 ? 1.013 5.766 10.986 1.00 64.75 109 LEU A C 1
ATOM 790 O O . LEU A 1 109 ? 2.119 5.374 11.362 1.00 64.75 109 LEU A O 1
ATOM 794 N N . VAL A 1 110 ? -0.036 5.867 11.799 1.00 64.31 110 VAL A N 1
ATOM 795 C CA . VAL A 1 110 ? -0.009 5.464 13.207 1.00 64.31 110 VAL A CA 1
ATOM 796 C C . VAL A 1 110 ? -0.730 4.128 13.323 1.00 64.31 110 VAL A C 1
ATOM 798 O O . VAL A 1 110 ? -1.951 4.071 13.241 1.00 64.31 110 VAL A O 1
ATOM 801 N N . ASP A 1 111 ? 0.043 3.056 13.474 1.00 59.28 111 ASP A N 1
ATOM 802 C CA . ASP A 1 111 ? -0.482 1.708 13.691 1.00 59.28 111 ASP A CA 1
ATOM 803 C C . ASP A 1 111 ? -0.853 1.525 15.175 1.00 59.28 111 ASP A C 1
ATOM 805 O O . ASP A 1 111 ? 0.018 1.521 16.051 1.00 59.28 111 ASP A O 1
ATOM 809 N N . SER A 1 112 ? -2.156 1.424 15.448 1.00 55.38 112 SER A N 1
ATOM 810 C CA . SER A 1 112 ? -2.753 1.194 16.770 1.00 55.38 112 SER A CA 1
ATOM 811 C C . SER A 1 112 ? -2.987 -0.291 17.087 1.00 55.38 112 SER A C 1
ATOM 813 O O . SER A 1 112 ? -3.351 -0.621 18.216 1.00 55.38 112 SER A O 1
ATOM 815 N N . PHE A 1 113 ? -2.729 -1.202 16.142 1.00 52.50 113 PHE A N 1
ATOM 816 C CA . PHE A 1 113 ? -2.923 -2.642 16.316 1.00 52.50 113 PHE A CA 1
ATOM 817 C C . PHE A 1 113 ? -1.862 -3.399 17.164 1.00 52.50 113 PHE A C 1
ATOM 819 O O . PHE A 1 113 ? -2.152 -4.544 17.533 1.00 52.50 113 PHE A O 1
ATOM 826 N N . PRO A 1 114 ? -0.664 -2.874 17.530 1.00 52.00 114 PRO A N 1
ATOM 827 C CA . PRO A 1 114 ? 0.276 -3.612 18.375 1.00 52.00 114 PRO A CA 1
ATOM 828 C C . PRO A 1 114 ? 0.045 -3.381 19.880 1.00 52.00 114 PRO A C 1
ATOM 830 O O . PRO A 1 114 ? -0.180 -2.262 20.333 1.00 52.00 114 PRO A O 1
ATOM 833 N N . GLN A 1 115 ? 0.279 -4.418 20.698 1.00 42.97 115 GLN A N 1
ATOM 834 C CA . GLN A 1 115 ? 0.274 -4.323 22.175 1.00 42.97 115 GLN A CA 1
ATOM 835 C C . GLN A 1 115 ? 1.268 -3.296 22.759 1.00 42.97 115 GLN A C 1
ATOM 837 O O . GLN A 1 115 ? 1.189 -2.958 23.936 1.00 42.97 115 GLN A O 1
ATOM 842 N N . ALA A 1 116 ? 2.220 -2.822 21.954 1.00 56.16 116 ALA A N 1
ATOM 843 C CA . ALA A 1 116 ? 3.217 -1.824 22.325 1.00 56.16 116 ALA A CA 1
ATOM 844 C C . ALA A 1 116 ? 2.893 -0.428 21.759 1.00 56.16 116 ALA A C 1
ATOM 846 O O . ALA A 1 116 ? 3.813 0.338 21.467 1.00 56.16 116 ALA A O 1
ATOM 847 N N . PHE A 1 117 ? 1.610 -0.091 21.579 1.00 56.47 117 PHE A N 1
ATOM 848 C CA . PHE A 1 117 ? 1.208 1.261 21.202 1.00 56.47 117 PHE A CA 1
ATOM 849 C C . PHE A 1 117 ? 1.672 2.278 22.258 1.00 56.47 117 PHE A C 1
ATOM 851 O O . PHE A 1 117 ? 1.396 2.144 23.450 1.00 56.47 117 PHE A O 1
ATOM 858 N N . ARG A 1 118 ? 2.431 3.284 21.814 1.00 65.38 118 ARG A N 1
ATOM 859 C CA . ARG A 1 118 ? 3.013 4.336 22.658 1.00 65.38 118 ARG A CA 1
ATOM 860 C C . ARG A 1 118 ? 2.681 5.683 22.019 1.00 65.38 118 ARG A C 1
ATOM 862 O O . ARG A 1 118 ? 3.389 6.087 21.091 1.00 65.38 118 ARG A O 1
ATOM 869 N N . PRO A 1 119 ? 1.584 6.349 22.425 1.00 61.38 119 PRO A N 1
ATOM 870 C CA . PRO A 1 119 ? 1.065 7.526 21.723 1.00 61.38 119 PRO A CA 1
ATOM 871 C C . PRO A 1 119 ? 2.067 8.691 21.697 1.00 61.38 119 PRO A C 1
ATOM 873 O O . PRO A 1 119 ? 2.056 9.509 20.775 1.00 61.38 119 PRO A O 1
ATOM 876 N N . GLU A 1 120 ? 3.009 8.730 22.642 1.00 70.81 120 GLU A N 1
ATOM 877 C CA . GLU A 1 120 ? 4.086 9.720 22.691 1.00 70.81 120 GLU A CA 1
ATOM 878 C C . GLU A 1 120 ? 5.002 9.640 21.459 1.00 70.81 120 GLU A C 1
ATOM 880 O O . GLU A 1 120 ? 5.565 10.659 21.046 1.00 70.81 120 GLU A O 1
ATOM 885 N N . LEU A 1 121 ? 5.131 8.456 20.840 1.00 72.38 121 LEU A N 1
ATOM 886 C CA . LEU A 1 121 ? 5.936 8.251 19.634 1.00 72.38 121 LEU A CA 1
ATOM 887 C C . LEU A 1 121 ? 5.365 8.990 18.422 1.00 72.38 121 LEU A C 1
ATOM 889 O O . LEU A 1 121 ? 6.148 9.478 17.612 1.00 72.38 121 LEU A O 1
ATOM 893 N N . ALA A 1 122 ? 4.042 9.143 18.309 1.00 70.12 122 ALA A N 1
ATOM 894 C CA . ALA A 1 122 ? 3.439 9.923 17.227 1.00 70.12 122 ALA A CA 1
ATOM 895 C C . ALA A 1 122 ? 3.806 11.413 17.354 1.00 70.12 122 ALA A C 1
ATOM 897 O O . ALA A 1 122 ? 4.238 12.043 16.386 1.00 70.12 122 ALA A O 1
ATOM 898 N N . GLY A 1 123 ? 3.731 11.960 18.573 1.00 74.12 123 GLY A N 1
ATOM 899 C CA . GLY A 1 123 ? 4.169 13.327 18.868 1.00 74.12 123 GLY A CA 1
ATOM 900 C C . GLY A 1 123 ? 5.683 13.522 18.714 1.00 74.12 123 GLY A C 1
ATOM 901 O O . GLY A 1 123 ? 6.123 14.565 18.233 1.00 74.12 123 GLY A O 1
ATOM 902 N N . ALA A 1 124 ? 6.495 12.525 19.078 1.00 80.12 124 ALA A N 1
ATOM 903 C CA . ALA A 1 124 ? 7.944 12.561 18.883 1.00 80.12 124 ALA A CA 1
ATOM 904 C C . ALA A 1 124 ? 8.332 12.503 17.396 1.00 80.12 124 ALA A C 1
ATOM 906 O O . ALA A 1 124 ? 9.128 13.326 16.947 1.00 80.12 124 ALA A O 1
ATOM 907 N N . ALA A 1 125 ? 7.730 11.596 16.621 1.00 76.81 125 ALA A N 1
ATOM 908 C CA . ALA A 1 125 ? 7.935 11.490 15.179 1.00 76.81 125 ALA A CA 1
ATOM 909 C C . ALA A 1 125 ? 7.514 12.776 14.452 1.00 76.81 125 ALA A C 1
ATOM 911 O O . ALA A 1 125 ? 8.258 13.266 13.608 1.00 76.81 125 ALA A O 1
ATOM 912 N N . SER A 1 126 ? 6.375 13.365 14.831 1.00 78.06 126 SER A N 1
ATOM 913 C CA . SER A 1 126 ? 5.914 14.665 14.327 1.00 78.06 126 SER A CA 1
ATOM 914 C C . SER A 1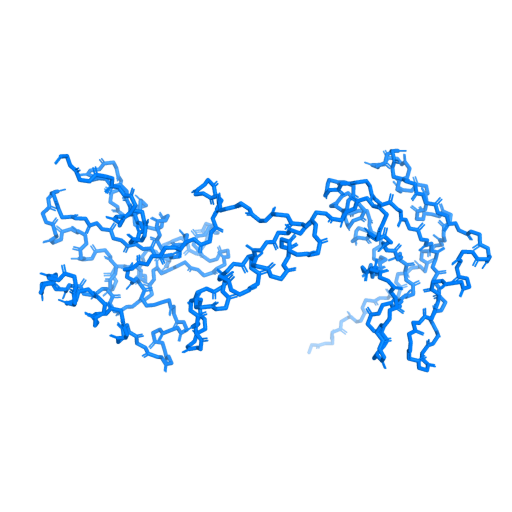 126 ? 6.947 15.780 14.547 1.00 78.06 126 SER A C 1
ATOM 916 O O . SER A 1 126 ? 7.288 16.486 13.598 1.00 78.06 126 SER A O 1
ATOM 918 N N . ARG A 1 127 ? 7.529 15.893 15.754 1.00 82.88 127 ARG A N 1
ATOM 919 C CA . ARG A 1 127 ? 8.589 16.880 16.047 1.00 82.88 127 ARG A CA 1
ATOM 920 C C . ARG A 1 127 ? 9.854 16.655 15.217 1.00 82.88 127 ARG A C 1
ATOM 922 O O . ARG A 1 127 ? 10.320 17.592 14.581 1.00 82.88 127 ARG A O 1
ATOM 929 N N . VAL A 1 128 ? 10.360 15.420 15.160 1.00 87.12 128 VAL A N 1
ATOM 930 C CA . VAL A 1 128 ? 11.559 15.074 14.370 1.00 87.12 128 VAL A CA 1
ATOM 931 C C . VAL A 1 128 ? 11.350 15.366 12.880 1.00 87.12 128 VAL A C 1
ATOM 933 O O . VAL A 1 128 ? 12.237 15.902 12.218 1.00 87.12 128 VAL A O 1
ATOM 936 N N . LEU A 1 129 ? 10.168 15.055 12.342 1.00 82.00 129 LEU A N 1
ATOM 937 C CA . LEU A 1 129 ? 9.825 15.358 10.953 1.00 82.00 129 LEU A CA 1
ATOM 938 C C . LEU A 1 129 ? 9.694 16.872 10.719 1.00 82.00 129 LEU A C 1
ATOM 940 O O . LEU A 1 129 ? 10.207 17.369 9.719 1.00 82.00 129 LEU A O 1
ATOM 944 N N . ALA A 1 130 ? 9.098 17.625 11.647 1.00 80.12 130 ALA A N 1
ATOM 945 C CA . ALA A 1 130 ? 9.020 19.083 11.563 1.00 80.12 130 ALA A CA 1
ATOM 946 C C . ALA A 1 130 ? 10.409 19.754 11.590 1.00 80.12 130 ALA A C 1
ATOM 948 O O . ALA A 1 130 ? 10.674 20.619 10.755 1.00 80.12 130 ALA A O 1
ATOM 949 N N . GLU A 1 131 ? 11.314 19.318 12.473 1.00 87.81 131 GLU A N 1
ATOM 950 C CA . GLU A 1 131 ? 12.717 19.770 12.518 1.00 87.81 131 GLU A CA 1
ATOM 951 C C . GLU A 1 131 ? 13.479 19.433 11.223 1.00 87.81 131 GLU A C 1
ATOM 953 O O . GLU A 1 131 ? 14.298 20.225 10.758 1.00 87.81 131 GLU A O 1
ATOM 958 N N . ALA A 1 132 ? 13.151 18.309 10.578 1.00 83.62 132 ALA A N 1
ATOM 959 C CA . ALA A 1 132 ? 13.659 17.934 9.257 1.00 83.62 132 ALA A CA 1
ATOM 960 C C . ALA A 1 132 ? 12.993 18.685 8.076 1.00 83.62 132 ALA A C 1
ATOM 962 O O . ALA A 1 132 ? 13.251 18.357 6.916 1.00 83.62 132 ALA A O 1
ATOM 963 N N . GLY A 1 133 ? 12.130 19.677 8.336 1.00 82.56 133 GLY A N 1
ATOM 964 C CA . GLY A 1 133 ? 11.428 20.455 7.306 1.00 82.56 133 GLY A CA 1
ATOM 965 C C . GLY A 1 133 ? 10.241 19.732 6.652 1.00 82.56 133 GLY A C 1
ATOM 966 O O . GLY A 1 133 ? 9.798 20.122 5.571 1.00 82.56 133 GLY A O 1
ATOM 967 N N . LEU A 1 134 ? 9.721 18.680 7.290 1.00 79.56 134 LEU A N 1
ATOM 968 C CA . LEU A 1 134 ? 8.637 17.816 6.814 1.00 79.56 134 LEU A CA 1
ATOM 969 C C . LEU A 1 134 ? 7.434 17.880 7.781 1.00 79.56 134 LEU A C 1
ATOM 971 O O . LEU A 1 134 ? 7.175 16.922 8.508 1.00 79.56 134 LEU A O 1
ATOM 975 N N . PRO A 1 135 ? 6.682 18.998 7.827 1.00 70.25 135 PRO A N 1
ATOM 976 C CA . PRO A 1 135 ? 5.581 19.160 8.774 1.00 70.25 135 PRO A CA 1
ATOM 977 C C . PRO A 1 135 ? 4.469 18.129 8.531 1.00 70.25 135 PRO A C 1
ATOM 979 O O . PRO A 1 135 ? 3.867 18.072 7.456 1.00 70.25 135 PRO A O 1
ATOM 982 N N . THR A 1 136 ? 4.165 17.328 9.552 1.00 67.25 136 THR A N 1
ATOM 983 C CA . THR A 1 136 ? 3.067 16.352 9.525 1.00 67.25 136 THR A CA 1
ATOM 984 C C . THR A 1 136 ? 1.730 17.016 9.844 1.00 67.25 136 THR A C 1
ATOM 986 O O . THR A 1 136 ? 1.646 17.804 10.786 1.00 67.25 136 THR A O 1
ATOM 989 N N . ARG A 1 137 ? 0.662 16.636 9.137 1.00 61.44 137 ARG A N 1
ATOM 990 C CA . ARG A 1 137 ? -0.718 17.038 9.447 1.00 61.44 137 ARG A CA 1
ATOM 991 C C . ARG A 1 137 ? -1.585 15.795 9.638 1.00 61.44 137 ARG A C 1
ATOM 993 O O . ARG A 1 137 ? -1.618 14.949 8.749 1.00 61.44 137 ARG A O 1
ATOM 1000 N N . ALA A 1 138 ? -2.297 15.720 10.762 1.00 56.91 138 ALA A N 1
ATOM 1001 C CA . ALA A 1 138 ? -3.319 14.700 10.985 1.00 56.91 138 ALA A CA 1
ATOM 1002 C C . ALA A 1 138 ? -4.473 14.856 9.977 1.00 56.91 138 ALA A C 1
ATOM 1004 O O . ALA A 1 138 ? -4.823 15.973 9.579 1.00 56.91 138 ALA A O 1
ATOM 1005 N N . ARG A 1 139 ? -5.036 13.729 9.542 1.00 47.81 139 ARG A N 1
ATOM 1006 C CA . ARG A 1 139 ? -6.088 13.642 8.523 1.00 47.81 139 ARG A CA 1
ATOM 1007 C C . ARG A 1 139 ? -7.166 12.681 9.012 1.00 47.81 139 ARG A C 1
ATOM 1009 O O . ARG A 1 139 ? -6.957 11.476 8.976 1.00 47.81 139 ARG A O 1
ATOM 1016 N N . GLY A 1 140 ? -8.287 13.225 9.490 1.00 46.19 140 GLY A N 1
ATOM 1017 C CA . GLY A 1 140 ? -9.459 12.438 9.907 1.00 46.19 140 GLY A CA 1
ATOM 1018 C C . GLY A 1 140 ? -10.236 11.827 8.733 1.00 46.19 140 GLY A C 1
ATOM 1019 O O . GLY A 1 140 ? -11.067 10.952 8.930 1.00 46.19 140 GLY A O 1
ATOM 1020 N N . ASP A 1 141 ? -9.932 12.253 7.503 1.00 46.69 141 ASP A N 1
ATOM 1021 C CA . ASP A 1 141 ? -10.506 11.776 6.241 1.00 46.69 141 ASP A CA 1
ATOM 1022 C C . ASP A 1 141 ? -9.852 10.489 5.696 1.00 46.69 141 ASP A C 1
ATOM 1024 O O . ASP A 1 141 ? -10.205 10.041 4.606 1.00 46.69 141 ASP A O 1
ATOM 1028 N N . ILE A 1 142 ? -8.879 9.899 6.405 1.00 48.66 142 ILE A N 1
ATOM 1029 C CA . ILE A 1 142 ? -8.092 8.758 5.910 1.00 48.66 142 ILE A CA 1
ATOM 1030 C C . ILE A 1 142 ? -8.091 7.614 6.932 1.00 48.66 142 ILE A C 1
ATOM 1032 O O . ILE A 1 142 ? -7.693 7.770 8.084 1.00 48.66 142 ILE A O 1
ATOM 1036 N N . CYS A 1 143 ? -8.519 6.436 6.476 1.00 49.56 143 CYS A N 1
ATOM 1037 C CA . CYS A 1 143 ? -8.695 5.231 7.280 1.00 49.56 143 CYS A CA 1
ATOM 1038 C C . CYS A 1 143 ? -7.384 4.700 7.901 1.00 49.56 143 CYS A C 1
ATOM 1040 O O . CYS A 1 143 ? -6.657 3.937 7.263 1.00 49.56 143 CYS A O 1
ATOM 1042 N N . CYS A 1 144 ? -7.151 5.010 9.181 1.00 38.44 144 CYS A N 1
ATOM 1043 C CA . CYS A 1 144 ? -6.556 4.060 10.137 1.00 38.44 144 CYS A CA 1
ATOM 1044 C C . CYS A 1 144 ? -7.009 4.234 11.607 1.00 38.44 144 CYS A C 1
ATOM 1046 O O . CYS A 1 144 ? -6.296 3.835 12.518 1.00 38.44 144 CYS A O 1
ATOM 1048 N N . GLY A 1 145 ? -8.204 4.777 11.850 1.00 45.91 145 GLY A N 1
ATOM 1049 C CA . GLY A 1 145 ? -9.085 4.096 12.803 1.00 45.91 145 GLY A CA 1
ATOM 1050 C C . GLY A 1 145 ? -8.711 3.992 14.301 1.00 45.91 145 GLY A C 1
ATOM 1051 O O . GLY A 1 145 ? -8.332 2.928 14.764 1.00 45.91 145 GLY A O 1
ATOM 1052 N N . LEU A 1 146 ? -8.894 5.059 15.079 1.00 45.38 146 LEU A N 1
ATOM 1053 C CA . LEU A 1 146 ? -9.936 5.163 16.131 1.00 45.38 146 LEU A CA 1
ATOM 1054 C C . LEU A 1 146 ? -10.062 3.941 17.157 1.00 45.38 146 LEU A C 1
ATOM 1056 O O . LEU A 1 146 ? -8.995 3.473 17.533 1.00 45.38 146 LEU A O 1
ATOM 1060 N N . THR A 1 147 ? -11.209 3.512 17.780 1.00 32.84 147 THR A N 1
ATOM 1061 C CA . THR A 1 147 ? -11.309 2.333 18.770 1.00 32.84 147 THR A CA 1
ATOM 1062 C C . THR A 1 147 ? -12.777 1.795 19.141 1.00 32.84 147 THR A C 1
ATOM 1064 O O . THR A 1 147 ? -13.695 2.013 18.358 1.00 32.84 147 THR A O 1
ATOM 1067 N N . TRP A 1 148 ? -13.083 1.170 20.318 1.00 34.56 148 TRP A N 1
ATOM 1068 C CA . TRP A 1 148 ? -14.280 0.342 20.770 1.00 34.56 148 TRP A CA 1
ATOM 1069 C C . TRP A 1 148 ? -14.599 -0.843 19.834 1.00 34.56 148 TRP A C 1
ATOM 1071 O O . TRP A 1 148 ? -14.908 -0.713 18.656 1.00 34.56 148 TRP A O 1
ATOM 1081 N N . ILE A 1 149 ? -14.457 -2.054 20.368 1.00 43.44 149 ILE A N 1
ATOM 1082 C CA . ILE A 1 149 ? -13.671 -3.059 19.655 1.00 43.44 149 ILE A CA 1
ATOM 1083 C C . ILE A 1 149 ? -14.433 -4.354 19.526 1.00 43.44 149 ILE A C 1
ATOM 1085 O O . ILE A 1 149 ? -14.647 -5.098 20.485 1.00 43.44 149 ILE A O 1
ATOM 1089 N N . THR A 1 150 ? -14.706 -4.689 18.275 1.00 37.66 150 THR A N 1
ATOM 1090 C CA . THR A 1 150 ? -14.730 -6.085 17.862 1.00 37.66 150 THR A CA 1
ATOM 1091 C C . THR A 1 150 ? -13.307 -6.589 18.058 1.00 37.66 150 THR A C 1
ATOM 1093 O O . THR A 1 150 ? -12.405 -6.159 17.335 1.00 37.66 150 THR A O 1
ATOM 1096 N N . THR A 1 151 ? -13.080 -7.448 19.051 1.00 47.62 151 THR A N 1
ATOM 1097 C CA . THR A 1 151 ? -11.767 -8.072 19.243 1.00 47.62 151 THR A CA 1
ATOM 1098 C C . THR A 1 151 ? -11.444 -8.845 17.966 1.00 47.62 151 THR A C 1
ATOM 1100 O O . THR A 1 151 ? -12.004 -9.917 17.741 1.00 47.62 151 THR A O 1
ATOM 1103 N N . HIS A 1 152 ? -10.616 -8.275 17.084 1.00 51.50 152 HIS A N 1
ATOM 1104 C CA . HIS A 1 152 ? -10.391 -8.816 15.739 1.00 51.50 152 HIS A CA 1
ATOM 1105 C C . HIS A 1 152 ? -9.935 -10.273 15.860 1.00 51.50 152 HIS A C 1
ATOM 1107 O O . HIS A 1 152 ? -9.255 -10.583 16.827 1.00 51.50 152 HIS A O 1
ATOM 1113 N N . CYS A 1 153 ? -10.255 -11.185 14.936 1.00 44.88 153 CYS A N 1
ATOM 1114 C CA . CYS A 1 153 ? -10.117 -12.636 15.188 1.00 44.88 153 CYS A CA 1
ATOM 1115 C C . CYS A 1 153 ? -8.758 -13.084 15.785 1.00 44.88 153 CYS A C 1
ATOM 1117 O O . CYS A 1 153 ? -8.721 -13.966 16.640 1.00 44.88 153 CYS A O 1
ATOM 1119 N N . GLN A 1 154 ? -7.654 -12.430 15.403 1.00 45.72 154 GLN A N 1
ATOM 1120 C CA . GLN A 1 154 ? -6.333 -12.592 16.024 1.00 45.72 154 GLN A CA 1
ATOM 1121 C C . GLN A 1 154 ? -6.232 -11.974 17.435 1.00 45.72 154 GLN A C 1
ATOM 1123 O O . GLN A 1 154 ? -5.747 -12.626 18.352 1.00 45.72 154 GLN A O 1
ATOM 1128 N N . GLN A 1 155 ? -6.702 -10.741 17.641 1.00 44.47 155 GLN A N 1
ATOM 1129 C CA . GLN A 1 155 ? -6.789 -10.126 18.967 1.00 44.47 155 GLN A CA 1
ATOM 1130 C C . GLN A 1 155 ? -7.709 -10.933 19.903 1.00 44.47 155 GLN A C 1
ATOM 1132 O O . GLN A 1 155 ? -7.348 -11.130 21.055 1.00 44.47 155 GLN A O 1
ATOM 1137 N N . TYR A 1 156 ? -8.840 -11.470 19.431 1.00 52.56 156 TYR A N 1
ATOM 1138 C CA . TYR A 1 156 ? -9.686 -12.393 20.200 1.00 52.56 156 TYR A CA 1
ATOM 1139 C C . TYR A 1 156 ? -8.911 -13.649 20.614 1.00 52.56 156 TYR A C 1
ATOM 1141 O O . TYR A 1 156 ? -8.877 -13.989 21.794 1.00 52.56 156 TYR A O 1
ATOM 1149 N N . ALA A 1 157 ? -8.256 -14.308 19.654 1.00 49.50 157 ALA A N 1
ATOM 1150 C CA . ALA A 1 157 ? -7.570 -15.576 19.880 1.00 49.50 157 ALA A CA 1
ATOM 1151 C C . ALA A 1 157 ? -6.293 -15.467 20.736 1.00 49.50 157 ALA A C 1
ATOM 1153 O O . ALA A 1 157 ? -5.855 -16.482 21.275 1.00 49.50 157 ALA A O 1
ATOM 1154 N N . VAL A 1 158 ? -5.679 -14.279 20.841 1.00 45.50 158 VAL A N 1
ATOM 1155 C CA . VAL A 1 158 ? -4.368 -14.104 21.499 1.00 45.50 158 VAL A CA 1
ATOM 1156 C C . VAL A 1 158 ? -4.386 -13.106 22.672 1.00 45.50 158 VAL A C 1
ATOM 1158 O O . VAL A 1 158 ? -3.592 -13.268 23.596 1.00 45.50 158 VAL A O 1
ATOM 1161 N N . PHE A 1 159 ? -5.261 -12.088 22.684 1.00 56.88 159 PHE A N 1
ATOM 1162 C CA . PHE A 1 159 ? -5.118 -10.917 23.577 1.00 56.88 159 PHE A CA 1
ATOM 1163 C C . PHE A 1 159 ? -6.386 -10.464 24.338 1.00 56.88 159 PHE A C 1
ATOM 1165 O O . PHE A 1 159 ? -6.269 -9.939 25.444 1.00 56.88 159 PHE A O 1
ATOM 1172 N N . GLY A 1 160 ? -7.591 -10.647 23.787 1.00 57.12 160 GLY A N 1
ATOM 1173 C CA . GLY A 1 160 ? -8.840 -10.099 24.340 1.00 57.12 160 GLY A CA 1
ATOM 1174 C C . GLY A 1 160 ? -8.991 -8.570 24.184 1.00 57.12 160 GLY A C 1
ATOM 1175 O O . GLY A 1 160 ? -8.102 -7.888 23.678 1.00 57.12 160 GLY A O 1
ATOM 1176 N N . ALA A 1 161 ? -10.128 -8.020 24.631 1.00 60.59 161 ALA A N 1
ATOM 1177 C CA . ALA A 1 161 ? -10.451 -6.5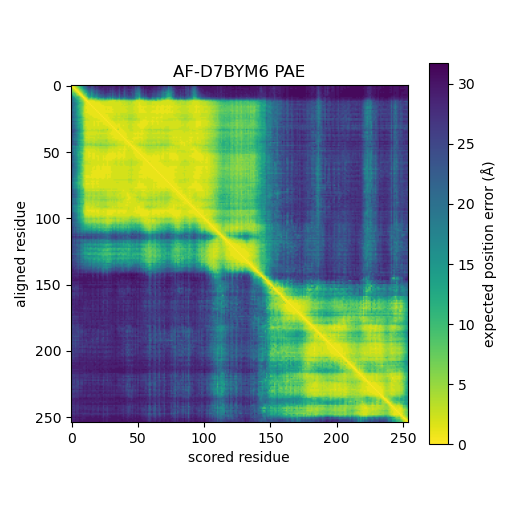80 24.577 1.00 60.59 161 ALA A CA 1
ATOM 1178 C C . ALA A 1 161 ? -10.031 -5.789 25.843 1.00 60.59 161 ALA A C 1
ATOM 1180 O O . ALA A 1 161 ? -10.631 -4.774 26.193 1.00 60.59 161 ALA A O 1
ATOM 1181 N N . GLY A 1 162 ? -9.044 -6.286 26.601 1.00 66.00 162 GLY A N 1
ATOM 1182 C CA . GLY A 1 162 ? -8.772 -5.871 27.987 1.00 66.00 162 GLY A CA 1
ATOM 1183 C C . GLY A 1 162 ? -8.495 -4.377 28.181 1.00 66.00 162 GLY A C 1
ATOM 1184 O O . GLY A 1 162 ? -9.266 -3.700 28.859 1.00 66.00 162 GLY A O 1
ATOM 1185 N N . GLN A 1 163 ? -7.433 -3.883 27.540 1.00 63.56 163 GLN A N 1
ATOM 1186 C CA . GLN A 1 163 ? -6.915 -2.504 27.625 1.00 63.56 163 GLN A CA 1
ATOM 1187 C C . GLN A 1 163 ? -7.962 -1.449 27.265 1.00 63.56 163 GLN A C 1
ATOM 1189 O O . GLN A 1 163 ? -7.867 -0.279 27.617 1.00 63.56 163 GLN A O 1
ATOM 1194 N N . GLN A 1 164 ? -8.956 -1.864 26.498 1.00 57.75 164 GLN A N 1
ATOM 1195 C CA . GLN A 1 164 ? -9.894 -0.959 25.888 1.00 57.75 164 GLN A CA 1
ATOM 1196 C C . GLN A 1 164 ? -11.162 -0.798 26.729 1.00 57.75 164 GLN A C 1
ATOM 1198 O O . GLN A 1 164 ? -11.695 0.304 26.816 1.00 57.75 164 GLN A O 1
ATOM 1203 N N . ARG A 1 165 ? -11.598 -1.855 27.435 1.00 65.50 165 ARG A N 1
ATOM 1204 C CA . ARG A 1 165 ? -12.583 -1.720 28.525 1.00 65.50 165 ARG A CA 1
ATOM 1205 C C . ARG A 1 165 ? -12.085 -0.771 29.610 1.00 65.50 165 ARG A C 1
ATOM 1207 O O . ARG A 1 165 ? -12.887 -0.090 30.231 1.00 65.50 165 ARG A O 1
ATOM 1214 N N . GLU A 1 166 ? -10.781 -0.800 29.870 1.00 65.69 166 GLU A N 1
ATOM 1215 C CA . GLU A 1 166 ? -10.108 0.053 30.849 1.00 65.69 166 GLU A CA 1
ATOM 1216 C C . GLU A 1 166 ? -10.233 1.524 30.432 1.00 65.69 166 GLU A C 1
ATOM 1218 O O . GLU A 1 166 ? -10.919 2.275 31.119 1.00 65.69 166 GLU A O 1
ATOM 1223 N N . LEU A 1 167 ? -9.781 1.870 29.218 1.00 60.25 167 LEU A N 1
ATOM 1224 C CA . LEU A 1 167 ? -9.983 3.195 28.611 1.00 60.25 167 LEU A CA 1
ATOM 1225 C C . LEU A 1 167 ? -11.449 3.673 28.650 1.00 60.25 167 LEU A C 1
ATOM 1227 O O . LEU A 1 167 ? -11.722 4.839 28.911 1.00 60.25 167 LEU A O 1
ATOM 1231 N N . LEU A 1 168 ? -12.410 2.785 28.393 1.00 54.84 168 LEU A N 1
ATOM 1232 C CA . LEU A 1 168 ? -13.835 3.131 28.388 1.00 54.84 168 LEU A CA 1
ATOM 1233 C C . LEU A 1 168 ? -14.403 3.407 29.782 1.00 54.84 168 LEU A C 1
ATOM 1235 O O . LEU A 1 168 ? -15.241 4.295 29.931 1.00 54.84 168 LEU A O 1
ATOM 1239 N N . ARG A 1 169 ? -13.939 2.682 30.802 1.00 63.22 169 ARG A N 1
ATOM 1240 C CA . ARG A 1 169 ? -14.304 2.942 32.202 1.00 63.22 169 ARG A CA 1
ATOM 1241 C C . ARG A 1 169 ? -13.670 4.228 32.713 1.00 63.22 169 ARG A C 1
ATOM 1243 O O . ARG A 1 169 ? -14.349 4.974 33.410 1.00 63.22 169 ARG A O 1
ATOM 1250 N N . ASP A 1 170 ? -12.436 4.522 32.309 1.00 57.34 170 ASP A N 1
ATOM 1251 C CA . ASP A 1 170 ? -11.769 5.796 32.608 1.00 57.34 170 ASP A CA 1
ATOM 1252 C C . ASP A 1 170 ? -12.530 6.993 31.999 1.00 57.34 170 ASP A C 1
ATOM 1254 O O . ASP A 1 170 ? -12.523 8.090 32.554 1.00 57.34 170 ASP A O 1
ATOM 1258 N N . LEU A 1 171 ? -13.258 6.763 30.899 1.00 51.19 171 LEU A N 1
ATOM 1259 C CA . LEU A 1 171 ? -14.185 7.710 30.263 1.00 51.19 171 LEU A CA 1
ATOM 1260 C C . LEU A 1 171 ? -15.629 7.648 30.817 1.00 51.19 171 LEU A C 1
ATOM 1262 O O . LEU A 1 171 ? -16.529 8.274 30.261 1.00 51.19 171 LEU A O 1
ATOM 1266 N N . GLY A 1 172 ? -15.881 6.904 31.901 1.00 49.22 172 GLY A N 1
ATOM 1267 C CA . GLY A 1 172 ? -17.188 6.815 32.570 1.00 49.22 172 GLY A CA 1
ATOM 1268 C C . GLY A 1 172 ? -18.211 5.865 31.929 1.00 49.22 172 GLY A C 1
ATOM 1269 O O . GLY A 1 172 ? -19.367 5.828 32.355 1.00 49.22 172 GLY A O 1
ATOM 1270 N N . ILE A 1 173 ? -17.827 5.070 30.925 1.00 55.31 173 ILE A N 1
ATOM 1271 C CA . ILE A 1 173 ? -18.720 4.115 30.248 1.00 55.31 173 ILE A CA 1
ATOM 1272 C C . ILE A 1 173 ? -18.686 2.771 30.991 1.00 55.31 173 ILE A C 1
ATOM 1274 O O . ILE A 1 173 ? -17.918 1.863 30.674 1.00 55.31 173 ILE A O 1
ATOM 1278 N N . GLU A 1 174 ? -19.543 2.631 32.004 1.00 56.28 174 GLU A N 1
ATOM 1279 C CA . GLU A 1 174 ? -19.569 1.439 32.869 1.00 56.28 174 GLU A CA 1
ATOM 1280 C C . GLU A 1 174 ? -20.249 0.208 32.235 1.00 56.28 174 GLU A C 1
ATOM 1282 O O . GLU A 1 174 ? -19.906 -0.932 32.557 1.00 56.28 174 GLU A O 1
ATOM 1287 N N . LYS A 1 175 ? -21.225 0.411 31.337 1.00 58.62 175 LYS A N 1
ATOM 1288 C CA . LYS A 1 175 ? -22.014 -0.673 30.721 1.00 58.62 175 LYS A CA 1
ATOM 1289 C C . LYS A 1 175 ? -21.459 -1.053 29.350 1.00 58.62 175 LYS A C 1
ATOM 1291 O O . LYS A 1 175 ? -21.760 -0.421 28.343 1.00 58.62 175 LYS A O 1
ATOM 1296 N N . ILE A 1 176 ? -20.662 -2.117 29.340 1.00 64.06 176 ILE A N 1
ATOM 1297 C CA . ILE A 1 176 ? -19.896 -2.609 28.190 1.00 64.06 176 ILE A CA 1
ATOM 1298 C C . ILE A 1 176 ? -20.447 -3.981 27.762 1.00 64.06 176 ILE A C 1
ATOM 1300 O O . ILE A 1 176 ? -20.361 -4.946 28.519 1.00 64.06 176 ILE A O 1
ATOM 1304 N N . THR A 1 177 ? -20.997 -4.076 26.545 1.00 64.31 177 THR A N 1
ATOM 1305 C CA . THR A 1 177 ? -21.507 -5.326 25.945 1.00 64.31 177 THR A CA 1
ATOM 1306 C C . THR A 1 177 ? -20.625 -5.758 24.770 1.00 64.31 177 THR A C 1
ATOM 1308 O O . THR A 1 177 ? -20.729 -5.213 23.678 1.00 64.31 177 THR A O 1
ATOM 1311 N N . GLU A 1 178 ? -19.770 -6.764 24.966 1.00 68.06 178 GLU A N 1
ATOM 1312 C CA . GLU A 1 178 ? -18.805 -7.220 23.948 1.00 68.06 178 GLU A CA 1
ATOM 1313 C C . GLU A 1 178 ? -19.348 -8.324 23.031 1.00 68.06 178 GLU A C 1
ATOM 1315 O O . GLU A 1 178 ? -19.799 -9.370 23.510 1.00 68.06 178 GLU A O 1
ATOM 1320 N N . ALA A 1 179 ? -19.221 -8.141 21.714 1.00 68.31 179 ALA A N 1
ATOM 1321 C CA . ALA A 1 179 ? -19.369 -9.204 20.721 1.00 68.31 179 ALA A CA 1
ATOM 1322 C C . ALA A 1 179 ? -18.096 -10.076 20.693 1.00 68.31 179 ALA A C 1
ATOM 1324 O O . ALA A 1 179 ? -17.118 -9.776 20.009 1.00 68.31 179 ALA A O 1
ATOM 1325 N N . THR A 1 180 ? -18.082 -11.152 21.482 1.00 66.81 180 THR A N 1
ATOM 1326 C CA . THR A 1 180 ? -16.937 -12.066 21.613 1.00 66.81 180 THR A CA 1
ATOM 1327 C C . THR A 1 180 ? -16.980 -13.169 20.551 1.00 66.81 180 THR A C 1
ATOM 1329 O O . THR A 1 180 ? -17.365 -14.301 20.843 1.00 66.81 180 THR A O 1
ATOM 1332 N N . GLY A 1 181 ? -16.612 -12.841 19.311 1.00 68.75 181 GLY A N 1
ATOM 1333 C CA . GLY A 1 181 ? -16.527 -13.808 18.214 1.00 68.75 181 GLY A CA 1
ATOM 1334 C C . GLY A 1 181 ? -16.152 -13.174 16.874 1.00 68.75 181 GLY A C 1
ATOM 1335 O O . GLY A 1 181 ? -15.823 -11.993 16.798 1.00 68.75 181 GLY A O 1
ATOM 1336 N N . CYS A 1 182 ? -16.177 -13.979 15.812 1.00 72.75 182 CYS A N 1
ATOM 1337 C CA . CYS A 1 182 ? -15.847 -13.545 14.454 1.00 72.75 182 CYS A CA 1
ATOM 1338 C C . CYS A 1 182 ? -17.028 -12.804 13.801 1.00 72.75 182 CYS A C 1
ATOM 1340 O O . CYS A 1 182 ? -18.179 -13.196 13.971 1.00 72.75 182 CYS A O 1
ATOM 1342 N N . CYS A 1 183 ? -16.744 -11.784 12.986 1.00 74.25 183 CYS A N 1
ATOM 1343 C CA . CYS A 1 183 ? -17.744 -11.126 12.137 1.00 74.25 183 CYS A CA 1
ATOM 1344 C C . CYS A 1 183 ? -18.141 -11.947 10.897 1.00 74.25 183 CYS A C 1
ATOM 1346 O O . CYS A 1 183 ? -18.995 -11.524 10.131 1.00 74.25 183 CYS A O 1
ATOM 1348 N N . GLY A 1 184 ? -17.502 -13.091 10.650 1.00 78.75 184 GLY A N 1
ATOM 1349 C CA . GLY A 1 184 ? -17.717 -13.898 9.448 1.00 78.75 184 GLY A CA 1
ATOM 1350 C C . GLY A 1 184 ? -17.001 -13.393 8.193 1.00 78.75 184 GLY A C 1
ATOM 1351 O O . GLY A 1 184 ? -17.128 -14.032 7.151 1.00 78.75 184 GLY A O 1
ATOM 1352 N N . VAL A 1 185 ? -16.232 -12.299 8.264 1.00 75.38 185 VAL A N 1
ATOM 1353 C CA . VAL A 1 185 ? -15.544 -11.697 7.109 1.00 75.38 185 VAL A CA 1
ATOM 1354 C C . VAL A 1 185 ? -14.028 -11.711 7.312 1.00 75.38 185 VAL A C 1
ATOM 1356 O O . VAL A 1 185 ? -13.503 -11.116 8.255 1.00 75.38 185 VAL A O 1
ATOM 1359 N N . ALA A 1 186 ? -13.307 -12.386 6.415 1.00 66.88 186 ALA A N 1
ATOM 1360 C CA . ALA A 1 186 ? -11.856 -12.560 6.497 1.00 66.88 186 ALA A CA 1
ATOM 1361 C C . ALA A 1 186 ? -11.214 -12.514 5.100 1.00 66.88 186 ALA A C 1
ATOM 1363 O O . ALA A 1 186 ? -11.210 -13.496 4.356 1.00 66.88 186 ALA A O 1
ATOM 1364 N N . GLY A 1 187 ? -10.662 -11.357 4.724 1.00 65.62 187 GLY A N 1
ATOM 1365 C CA . GLY A 1 187 ? -10.195 -11.130 3.354 1.00 65.62 187 GLY A CA 1
ATOM 1366 C C . GLY A 1 187 ? -11.373 -11.148 2.376 1.00 65.62 187 GLY A C 1
ATOM 1367 O O . GLY A 1 187 ? -12.349 -10.442 2.597 1.00 65.62 187 GLY A O 1
ATOM 1368 N N . ASN A 1 188 ? -11.300 -11.966 1.320 1.00 61.88 188 ASN A N 1
ATOM 1369 C CA . ASN A 1 188 ? -12.399 -12.125 0.353 1.00 61.88 188 ASN A CA 1
ATOM 1370 C C . ASN A 1 188 ? -13.541 -13.034 0.865 1.00 61.88 188 ASN A C 1
ATOM 1372 O O . ASN A 1 188 ? -14.601 -13.122 0.244 1.00 61.88 188 ASN A O 1
ATOM 1376 N N . PHE A 1 189 ? -13.341 -13.721 1.995 1.00 59.12 189 PHE A N 1
ATOM 1377 C CA . PHE A 1 189 ? -14.364 -14.566 2.608 1.00 59.12 189 PHE A CA 1
ATOM 1378 C C . PHE A 1 189 ? -15.511 -13.689 3.129 1.00 59.12 189 PHE A C 1
ATOM 1380 O O . PHE A 1 189 ? -15.269 -12.800 3.944 1.00 59.12 189 PHE A O 1
ATOM 1387 N N . GLY A 1 190 ? -16.730 -13.925 2.633 1.00 62.91 190 GLY A N 1
ATOM 1388 C CA . GLY A 1 190 ? -17.904 -13.058 2.821 1.00 62.91 190 GLY A CA 1
ATOM 1389 C C . GLY A 1 190 ? -18.263 -12.190 1.604 1.00 62.91 190 GLY A C 1
ATOM 1390 O O . GLY A 1 190 ? -19.406 -11.765 1.492 1.00 62.91 190 GLY A O 1
ATOM 1391 N N . PHE A 1 191 ? -17.343 -11.995 0.650 1.00 68.69 191 PHE A N 1
ATOM 1392 C CA . PHE A 1 191 ? -17.615 -11.315 -0.630 1.00 68.69 191 PHE A CA 1
ATOM 1393 C C . PHE A 1 191 ? -17.864 -12.296 -1.787 1.00 68.69 191 PHE A C 1
ATOM 1395 O O . PHE A 1 191 ? -18.534 -11.970 -2.767 1.00 68.69 191 PHE A O 1
ATOM 1402 N N . GLU A 1 192 ? -17.326 -13.512 -1.691 1.00 71.31 192 GLU A N 1
ATOM 1403 C CA . GLU A 1 192 ? -17.599 -14.588 -2.644 1.00 71.31 192 GLU A CA 1
ATOM 1404 C C . GLU A 1 192 ? -18.995 -15.175 -2.408 1.00 71.31 192 GLU A C 1
ATOM 1406 O O . GLU A 1 192 ? -19.331 -15.550 -1.284 1.00 71.31 192 GLU A O 1
ATOM 1411 N N . ARG A 1 193 ? -19.791 -15.305 -3.482 1.00 76.06 193 ARG A N 1
ATOM 1412 C CA . ARG A 1 193 ? -21.167 -15.839 -3.441 1.00 76.06 193 ARG A CA 1
ATOM 1413 C C . ARG A 1 193 ? -21.262 -17.155 -2.666 1.00 76.06 193 ARG A C 1
ATOM 1415 O O . ARG A 1 193 ? -22.140 -17.299 -1.826 1.00 76.06 193 ARG A O 1
ATOM 1422 N N . ASP A 1 194 ? -20.333 -18.069 -2.923 1.00 83.75 194 ASP A N 1
ATOM 1423 C CA . ASP A 1 194 ? -20.330 -19.423 -2.358 1.00 83.75 194 ASP A CA 1
ATOM 1424 C C . ASP A 1 194 ? -19.956 -19.448 -0.857 1.00 83.75 194 ASP A C 1
ATOM 1426 O O . ASP A 1 194 ? -20.085 -20.476 -0.196 1.00 83.75 194 ASP A O 1
ATOM 1430 N N . HIS A 1 195 ? -19.516 -18.310 -0.305 1.00 78.50 195 HIS A N 1
ATOM 1431 C CA . HIS A 1 195 ? -19.128 -18.135 1.097 1.00 78.50 195 HIS A CA 1
ATOM 1432 C C . HIS A 1 195 ? -20.056 -17.187 1.880 1.00 78.50 195 HIS A C 1
ATOM 1434 O O . HIS A 1 195 ? -19.890 -17.050 3.092 1.00 78.50 195 HIS A O 1
ATOM 1440 N N . TYR A 1 196 ? -21.032 -16.546 1.227 1.00 82.94 196 TYR A N 1
ATOM 1441 C CA . TYR A 1 196 ? -21.894 -15.530 1.845 1.00 82.94 196 TYR A CA 1
ATOM 1442 C C . TYR A 1 196 ? -22.767 -16.097 2.977 1.00 82.94 196 TYR A C 1
ATOM 1444 O O . TYR A 1 196 ? -22.731 -15.590 4.098 1.00 82.94 196 TYR A O 1
ATOM 1452 N N . ASP A 1 197 ? -23.462 -17.212 2.738 1.00 84.94 197 ASP A N 1
ATOM 1453 C CA . ASP A 1 197 ? -24.329 -17.842 3.748 1.00 84.94 197 ASP A CA 1
ATOM 1454 C C . ASP A 1 197 ? -23.530 -18.314 4.977 1.00 84.94 197 ASP A C 1
ATOM 1456 O O . ASP A 1 197 ? -23.981 -18.196 6.116 1.00 84.94 197 ASP A O 1
ATOM 1460 N N . VAL A 1 198 ? -22.299 -18.797 4.761 1.00 85.06 198 VAL A N 1
ATOM 1461 C CA . VAL A 1 198 ? -21.379 -19.197 5.840 1.00 85.06 198 VAL A CA 1
ATOM 1462 C C . VAL A 1 198 ? -20.868 -17.975 6.608 1.00 85.06 198 VAL A C 1
ATOM 1464 O O . VAL A 1 198 ? -20.739 -18.029 7.829 1.00 85.06 198 VAL A O 1
ATOM 1467 N N . SER A 1 199 ? -20.608 -16.862 5.917 1.00 84.50 199 SER A N 1
ATOM 1468 C CA . SER A 1 199 ? -20.221 -15.588 6.529 1.00 84.50 199 SER A CA 1
ATOM 1469 C C . SER A 1 199 ? -21.304 -15.068 7.480 1.00 84.50 199 SER A C 1
ATOM 1471 O O . SER A 1 199 ? -21.002 -14.754 8.634 1.00 84.50 199 SER A O 1
ATOM 1473 N N . LEU A 1 200 ? -22.570 -15.074 7.046 1.00 86.06 200 LEU A N 1
ATOM 1474 C CA . LEU A 1 200 ? -23.711 -14.721 7.895 1.00 86.06 200 LEU A CA 1
ATOM 1475 C C . LEU A 1 200 ? -23.853 -15.691 9.080 1.00 86.06 200 LEU A C 1
ATOM 1477 O O . LEU A 1 200 ? -23.893 -15.248 10.224 1.00 86.06 200 LEU A O 1
ATOM 1481 N N . ALA A 1 201 ? -23.812 -17.006 8.843 1.00 85.19 201 ALA A N 1
ATOM 1482 C CA . ALA A 1 201 ? -23.939 -18.013 9.903 1.00 85.19 201 ALA A CA 1
ATOM 1483 C C . ALA A 1 201 ? -22.818 -17.961 10.966 1.00 85.19 201 ALA A C 1
ATOM 1485 O O . ALA A 1 201 ? -23.011 -18.413 12.097 1.00 85.19 201 ALA A O 1
ATOM 1486 N N . VAL A 1 202 ? -21.638 -17.425 10.630 1.00 82.62 202 VAL A N 1
ATOM 1487 C CA . VAL A 1 202 ? -20.575 -17.127 11.606 1.00 82.62 202 VAL A CA 1
ATOM 1488 C C . VAL A 1 202 ? -20.879 -15.833 12.365 1.00 82.62 202 VAL A C 1
ATOM 1490 O O . VAL A 1 202 ? -20.744 -15.804 13.589 1.00 82.62 202 VAL A O 1
ATOM 1493 N N . ALA A 1 203 ? -21.322 -14.785 11.668 1.00 84.00 203 ALA A N 1
ATOM 1494 C CA . ALA A 1 203 ? -21.685 -13.507 12.278 1.00 84.00 203 ALA A CA 1
ATOM 1495 C C . ALA A 1 203 ? -22.844 -13.637 13.287 1.00 84.00 203 ALA A C 1
ATOM 1497 O O . ALA A 1 203 ? -22.832 -12.992 14.339 1.00 84.00 203 ALA A O 1
ATOM 1498 N N . ASP A 1 204 ? -23.806 -14.519 13.016 1.00 83.69 204 ASP A N 1
ATOM 1499 C CA . ASP A 1 204 ? -24.967 -14.784 13.871 1.00 83.69 204 ASP A CA 1
ATOM 1500 C C . ASP A 1 204 ? -24.591 -15.301 15.274 1.00 83.69 204 ASP A C 1
ATOM 1502 O O . ASP A 1 204 ? -25.339 -15.107 16.230 1.00 83.69 204 ASP A O 1
ATOM 1506 N N . GLN A 1 205 ? -23.412 -15.913 15.437 1.00 80.75 205 GLN A N 1
ATOM 1507 C CA . GLN A 1 205 ? -22.990 -16.521 16.708 1.00 80.75 205 GLN A CA 1
ATOM 1508 C C . GLN A 1 205 ? -22.611 -15.493 17.782 1.00 80.75 205 GLN A C 1
ATOM 1510 O O . GLN A 1 205 ? -22.704 -15.782 18.976 1.00 80.75 205 GLN A O 1
ATOM 1515 N N . ALA A 1 206 ? -22.143 -14.309 17.376 1.00 73.56 206 ALA A N 1
ATOM 1516 C CA . ALA A 1 206 ? -21.580 -13.321 18.299 1.00 73.56 206 ALA A CA 1
ATOM 1517 C C . ALA A 1 206 ? -21.832 -11.860 17.909 1.00 73.56 206 ALA A C 1
ATOM 1519 O O . ALA A 1 206 ? -21.892 -11.014 18.803 1.00 73.56 206 ALA A O 1
ATOM 1520 N N . LEU A 1 207 ? -21.966 -11.562 16.612 1.00 76.56 207 LEU A N 1
ATOM 1521 C CA . LEU A 1 207 ? -22.105 -10.205 16.095 1.00 76.56 207 LEU A CA 1
ATOM 1522 C C . LEU A 1 207 ? -23.577 -9.787 16.010 1.00 76.56 207 LEU A C 1
ATOM 1524 O O . LEU A 1 207 ? -23.951 -8.853 16.713 1.00 76.56 207 LEU A O 1
ATOM 1528 N N . ARG A 1 208 ? -24.424 -10.497 15.243 1.00 75.50 208 ARG A N 1
ATOM 1529 C CA . ARG A 1 208 ? -25.852 -10.141 15.058 1.00 75.50 208 ARG A CA 1
ATOM 1530 C C . ARG A 1 208 ? -26.630 -9.929 16.374 1.00 75.50 208 ARG A C 1
ATOM 1532 O O . ARG A 1 208 ? -27.303 -8.905 16.483 1.00 75.50 208 ARG A O 1
ATOM 1539 N N . PRO A 1 209 ? -26.520 -10.796 17.406 1.00 67.44 209 PRO A N 1
ATOM 1540 C CA . PRO A 1 209 ? -27.398 -10.701 18.576 1.00 67.44 209 PRO A CA 1
ATOM 1541 C C . PRO A 1 209 ? -27.176 -9.463 19.455 1.00 67.44 209 PRO A C 1
ATOM 1543 O O . PRO A 1 209 ? -27.932 -9.250 20.401 1.00 67.44 209 PRO A O 1
ATOM 1546 N N . ARG A 1 210 ? -26.105 -8.680 19.235 1.00 70.25 210 ARG A N 1
ATOM 1547 C CA . ARG A 1 210 ? -25.741 -7.552 20.112 1.00 70.25 210 ARG A CA 1
ATOM 1548 C C . ARG A 1 210 ? -26.295 -6.206 19.629 1.00 70.25 210 ARG A C 1
ATOM 1550 O O . ARG A 1 210 ? -26.896 -5.536 20.465 1.00 70.25 210 ARG A O 1
ATOM 1557 N N . PRO A 1 211 ? -26.195 -5.817 18.340 1.00 63.00 211 PRO A N 1
ATOM 1558 C CA . PRO A 1 211 ? -26.926 -4.671 17.810 1.00 63.00 211 PRO A CA 1
ATOM 1559 C C . PRO A 1 211 ? -28.443 -4.815 17.970 1.00 63.00 211 PRO A C 1
ATOM 1561 O O . PRO A 1 211 ? -29.077 -3.875 18.436 1.00 63.00 211 PRO A O 1
ATOM 1564 N N . GLU A 1 212 ? -29.023 -5.980 17.662 1.00 66.44 212 GLU A N 1
ATOM 1565 C CA . GLU A 1 212 ? -30.478 -6.213 17.764 1.00 66.44 212 GLU A CA 1
ATOM 1566 C C . GLU A 1 212 ? -31.008 -6.075 19.206 1.00 66.44 212 GLU A C 1
ATOM 1568 O O . GLU A 1 212 ? -32.113 -5.584 19.423 1.00 66.44 212 GLU A O 1
ATOM 1573 N N . ALA A 1 213 ? -30.204 -6.452 20.206 1.00 64.88 213 ALA A N 1
ATOM 1574 C CA . ALA A 1 213 ? -30.534 -6.289 21.624 1.00 64.88 213 ALA A CA 1
ATOM 1575 C C . ALA A 1 213 ? -30.224 -4.883 22.186 1.00 64.88 213 ALA A C 1
ATOM 1577 O O . ALA A 1 213 ? -30.577 -4.586 23.330 1.00 64.88 213 ALA A O 1
ATOM 1578 N N . ALA A 1 214 ? -29.544 -4.024 21.421 1.00 64.25 214 ALA A N 1
ATOM 1579 C CA . ALA A 1 214 ? -29.175 -2.671 21.822 1.00 64.25 214 ALA A CA 1
ATOM 1580 C C . ALA A 1 214 ? -30.206 -1.653 21.312 1.00 64.25 214 ALA A C 1
ATOM 1582 O O . ALA A 1 214 ? -30.576 -1.664 20.138 1.00 64.25 214 ALA A O 1
ATOM 1583 N N . GLY A 1 215 ? -30.646 -0.740 22.183 1.00 62.00 215 GLY A N 1
ATOM 1584 C CA . GLY A 1 215 ? -31.669 0.250 21.835 1.00 62.00 215 GLY A CA 1
ATOM 1585 C C . GLY A 1 215 ? -31.252 1.172 20.673 1.00 62.00 215 GLY A C 1
ATOM 1586 O O . GLY A 1 215 ? -30.054 1.342 20.433 1.00 62.00 215 GLY A O 1
ATOM 1587 N N . PRO A 1 216 ? -32.204 1.827 19.975 1.00 59.75 216 PRO A N 1
ATOM 1588 C CA . PRO A 1 216 ? -31.908 2.613 18.767 1.00 59.75 216 PRO A CA 1
ATOM 1589 C C . PRO A 1 216 ? -30.876 3.734 18.967 1.00 59.75 216 PRO A C 1
ATOM 1591 O O . PRO A 1 216 ? -30.108 4.038 18.063 1.00 59.75 216 PRO A O 1
ATOM 1594 N N . GLY A 1 217 ? -30.830 4.324 20.167 1.00 64.81 217 GLY A N 1
ATOM 1595 C CA . GLY A 1 217 ? -29.850 5.348 20.553 1.00 64.81 217 GLY A CA 1
ATOM 1596 C C . GLY A 1 217 ? -28.551 4.808 21.163 1.00 64.81 217 GLY A C 1
ATOM 1597 O O . GLY A 1 217 ? -27.797 5.583 21.738 1.00 64.81 217 GLY A O 1
ATOM 1598 N N . THR A 1 218 ? -28.295 3.495 21.127 1.00 68.25 218 THR A N 1
ATOM 1599 C CA . THR A 1 218 ? -27.033 2.907 21.602 1.00 68.25 218 THR A CA 1
ATOM 1600 C C . THR A 1 218 ? -25.985 2.946 20.483 1.00 68.25 218 THR A C 1
ATOM 1602 O O . THR A 1 218 ? -26.203 2.296 19.452 1.00 68.25 218 THR A O 1
ATOM 1605 N N . PRO A 1 219 ? -24.848 3.652 20.666 1.00 67.88 219 PRO A N 1
ATOM 1606 C CA . PRO A 1 219 ? -23.755 3.644 19.699 1.00 67.88 219 PRO A CA 1
ATOM 1607 C C . PRO A 1 219 ? -23.233 2.222 19.473 1.00 67.88 219 PRO A C 1
ATOM 1609 O O . PRO A 1 219 ? -23.018 1.474 20.429 1.00 67.88 219 PRO A O 1
ATOM 1612 N N . VAL A 1 220 ? -23.020 1.852 18.211 1.00 72.56 220 VAL A N 1
ATOM 1613 C CA . VAL A 1 220 ? -22.374 0.591 17.825 1.00 72.56 220 VAL A CA 1
ATOM 1614 C C . VAL A 1 220 ? -21.029 0.928 17.238 1.00 72.56 220 VAL A C 1
ATOM 1616 O O . VAL A 1 220 ? -20.964 1.758 16.338 1.00 72.56 220 VAL A O 1
ATOM 1619 N N . LEU A 1 221 ? -19.983 0.263 17.716 1.00 66.56 221 LEU A N 1
ATOM 1620 C CA . LEU A 1 221 ? -18.622 0.533 17.287 1.00 66.56 221 LEU A CA 1
ATOM 1621 C C . LEU A 1 221 ? -17.909 -0.717 16.781 1.00 66.56 221 LEU A C 1
ATOM 1623 O O . LEU A 1 221 ? -18.073 -1.817 17.317 1.00 66.56 221 LEU A O 1
ATOM 1627 N N . ALA A 1 222 ? -17.115 -0.515 15.735 1.00 71.56 222 ALA A N 1
ATOM 1628 C CA . ALA A 1 222 ? -16.265 -1.528 15.147 1.00 71.56 222 ALA A CA 1
ATOM 1629 C C . ALA A 1 222 ? -15.030 -0.899 14.490 1.00 71.56 222 ALA A C 1
ATOM 1631 O O . ALA A 1 222 ? -15.154 -0.047 13.616 1.00 71.56 222 ALA A O 1
ATOM 1632 N N . ASP A 1 223 ? -13.844 -1.382 14.868 1.00 62.50 223 ASP A N 1
ATOM 1633 C CA . ASP A 1 223 ? -12.564 -0.881 14.340 1.00 62.50 223 ASP A CA 1
ATOM 1634 C C . ASP A 1 223 ? -12.192 -1.454 12.973 1.00 62.50 223 ASP A C 1
ATOM 1636 O O . ASP A 1 223 ? -11.532 -0.823 12.150 1.00 62.50 223 ASP A O 1
ATOM 1640 N N . GLY A 1 224 ? -12.586 -2.703 12.736 1.00 67.25 224 GLY A N 1
ATOM 1641 C CA . GLY A 1 224 ? -12.313 -3.382 11.481 1.00 67.25 224 GLY A CA 1
ATOM 1642 C C . GLY A 1 224 ? -13.340 -2.996 10.425 1.00 67.25 224 GLY A C 1
ATOM 1643 O O . GLY A 1 224 ? -14.529 -3.241 10.625 1.00 67.25 224 GLY A O 1
ATOM 1644 N N . PHE A 1 225 ? -12.880 -2.518 9.266 1.00 69.25 225 PHE A N 1
ATOM 1645 C CA . PHE A 1 225 ? -13.706 -2.311 8.065 1.00 69.25 225 PHE A CA 1
ATOM 1646 C C . PHE A 1 225 ? -14.619 -3.515 7.771 1.00 69.25 225 PHE A C 1
ATOM 1648 O O . PHE A 1 225 ? -15.823 -3.365 7.593 1.00 69.25 225 PHE A O 1
ATOM 1655 N N . SER A 1 226 ? -14.059 -4.730 7.815 1.00 72.31 226 SER A N 1
ATOM 1656 C CA . SER A 1 226 ? -14.787 -5.994 7.634 1.00 72.31 226 SER A CA 1
ATOM 1657 C C . SER A 1 226 ? -15.946 -6.174 8.618 1.00 72.31 226 SER A C 1
ATOM 1659 O O . SER A 1 226 ? -16.947 -6.800 8.288 1.00 72.31 226 SER A O 1
ATOM 1661 N N . CYS A 1 227 ? -15.804 -5.656 9.838 1.00 74.31 227 CYS A N 1
ATOM 1662 C CA . CYS A 1 227 ? -16.813 -5.758 10.881 1.00 74.31 227 CYS A CA 1
ATOM 1663 C C . CYS A 1 227 ? -17.857 -4.643 10.777 1.00 74.31 227 CYS A C 1
ATOM 1665 O O . CYS A 1 227 ? -19.027 -4.930 10.994 1.00 74.31 227 CYS A O 1
ATOM 1667 N N . GLN A 1 228 ? -17.463 -3.414 10.416 1.00 76.31 228 GLN A N 1
ATOM 1668 C CA . GLN A 1 228 ? -18.402 -2.321 10.120 1.00 76.31 228 GLN A CA 1
ATOM 1669 C C . GLN A 1 228 ? -19.344 -2.714 8.978 1.00 76.31 228 GLN A C 1
ATOM 1671 O O . GLN A 1 228 ? -20.555 -2.772 9.167 1.00 76.31 228 GLN A O 1
ATOM 1676 N N . MET A 1 229 ? -18.758 -3.108 7.845 1.00 80.19 229 MET A N 1
ATOM 1677 C CA . MET A 1 229 ? -19.463 -3.556 6.643 1.00 80.19 229 MET A CA 1
ATOM 1678 C C . MET A 1 229 ? -20.386 -4.749 6.932 1.00 80.19 229 MET A C 1
ATOM 1680 O O . MET A 1 229 ? -21.539 -4.759 6.507 1.00 80.19 229 MET A O 1
ATOM 1684 N N . GLN A 1 230 ? -19.938 -5.730 7.729 1.00 83.31 230 GLN A N 1
ATOM 1685 C CA . GLN A 1 230 ? -20.833 -6.821 8.115 1.00 83.31 230 GLN A CA 1
ATOM 1686 C C . GLN A 1 230 ? -21.959 -6.342 9.041 1.00 83.31 230 GLN A C 1
ATOM 1688 O O . GLN A 1 230 ? -23.085 -6.793 8.881 1.00 83.31 230 GLN A O 1
ATOM 1693 N N . ILE A 1 231 ? -21.714 -5.436 9.997 1.00 80.75 231 ILE A N 1
ATOM 1694 C CA . ILE A 1 231 ? -22.799 -4.886 10.825 1.00 80.75 231 ILE A CA 1
ATOM 1695 C C . ILE A 1 231 ? -23.856 -4.235 9.928 1.00 80.75 231 ILE A C 1
ATOM 1697 O O . ILE A 1 231 ? -25.026 -4.566 10.085 1.00 80.75 231 ILE A O 1
ATOM 1701 N N . GLU A 1 232 ?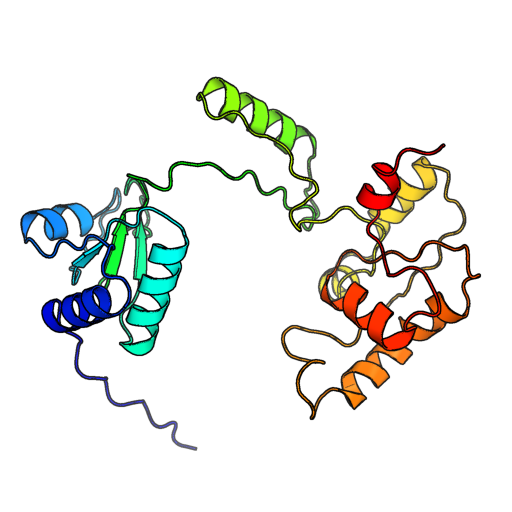 -23.454 -3.416 8.952 1.00 80.44 232 GLU A N 1
ATOM 1702 C CA . GLU A 1 232 ? -24.351 -2.814 7.950 1.00 80.44 232 GLU A CA 1
ATOM 1703 C C . GLU A 1 232 ? -25.150 -3.880 7.175 1.00 80.44 232 GLU A C 1
ATOM 1705 O O . GLU A 1 232 ? -26.370 -3.774 7.073 1.00 80.44 232 GLU A O 1
ATOM 1710 N N . HIS A 1 233 ? -24.512 -4.966 6.722 1.00 81.06 233 HIS A N 1
ATOM 1711 C CA . HIS A 1 233 ? -25.203 -6.101 6.090 1.00 81.06 233 HIS A CA 1
ATOM 1712 C C . HIS A 1 233 ? -26.205 -6.829 7.008 1.00 81.06 233 HIS A C 1
ATOM 1714 O O . HIS A 1 233 ? -27.157 -7.436 6.515 1.00 81.06 233 HIS A O 1
ATOM 1720 N N . LEU A 1 234 ? -25.990 -6.825 8.328 1.00 79.06 234 LEU A N 1
ATOM 1721 C CA . LEU A 1 234 ? -26.846 -7.528 9.291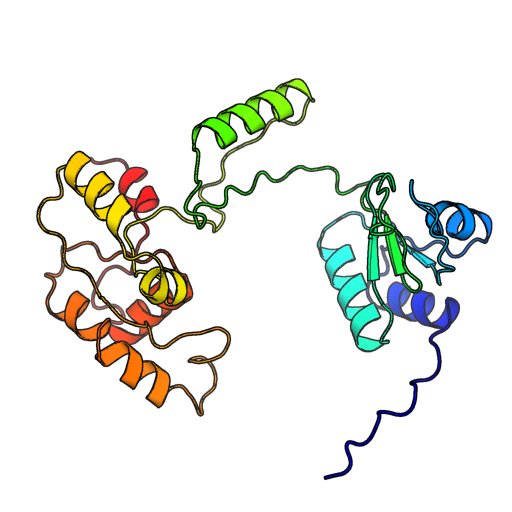 1.00 79.06 234 LEU A CA 1
ATOM 1722 C C . LEU A 1 234 ? -28.042 -6.686 9.751 1.00 79.06 234 LEU A C 1
ATOM 1724 O O . LEU A 1 234 ? -29.094 -7.270 10.011 1.00 79.06 234 LEU A O 1
ATOM 1728 N N . VAL A 1 235 ? -27.867 -5.363 9.885 1.00 72.75 235 VAL A N 1
ATOM 1729 C CA . VAL A 1 235 ? -28.850 -4.435 10.486 1.00 72.75 235 VAL A CA 1
ATOM 1730 C C . VAL A 1 235 ? -29.501 -3.468 9.492 1.00 72.75 235 VAL A C 1
ATOM 1732 O O . VAL A 1 235 ? -30.507 -2.857 9.837 1.00 72.75 235 VAL A O 1
ATOM 1735 N N . GLY A 1 236 ? -28.948 -3.311 8.286 1.00 69.56 236 GLY A N 1
ATOM 1736 C CA . GLY A 1 236 ? -29.456 -2.385 7.272 1.00 69.56 236 GLY A CA 1
ATOM 1737 C C . GLY A 1 236 ? -29.528 -0.926 7.741 1.00 69.56 236 GLY A C 1
ATOM 1738 O O . GLY A 1 236 ? -28.780 -0.494 8.618 1.00 69.56 236 GLY A O 1
ATOM 1739 N N . ASP A 1 237 ? -30.469 -0.177 7.161 1.00 66.19 237 ASP A N 1
ATOM 1740 C CA . ASP A 1 237 ? -30.706 1.245 7.456 1.00 66.19 237 ASP A CA 1
ATOM 1741 C C . ASP A 1 237 ? -31.447 1.490 8.795 1.00 66.19 237 ASP A C 1
ATOM 1743 O O . ASP A 1 237 ? -31.686 2.640 9.168 1.00 66.19 237 ASP A O 1
ATOM 1747 N N . ASP A 1 238 ? -31.813 0.439 9.545 1.00 62.00 238 ASP A N 1
ATOM 1748 C CA . ASP A 1 238 ? -32.630 0.538 10.771 1.00 62.00 238 ASP A CA 1
ATOM 1749 C C . ASP A 1 238 ? -31.889 1.184 11.965 1.00 62.00 238 ASP A C 1
ATOM 1751 O O . ASP A 1 238 ? -32.482 1.435 13.021 1.00 62.00 238 ASP A O 1
ATOM 1755 N N . ARG A 1 239 ? -30.587 1.470 11.827 1.00 66.38 239 ARG A N 1
ATOM 1756 C CA . ARG A 1 239 ? -29.779 2.184 12.829 1.00 66.38 239 ARG A CA 1
ATOM 1757 C C . ARG A 1 239 ? -28.627 2.974 12.190 1.00 66.38 239 ARG A C 1
ATOM 1759 O O . ARG A 1 239 ? -28.197 2.633 11.092 1.00 66.38 239 ARG A O 1
ATOM 1766 N N . PRO A 1 240 ? -28.039 3.961 12.896 1.00 62.25 240 PRO A N 1
ATOM 1767 C CA . PRO A 1 240 ? -26.759 4.541 12.495 1.00 62.25 240 PRO A CA 1
ATOM 1768 C C . PRO A 1 240 ? -25.682 3.454 12.364 1.00 62.25 240 PRO A C 1
ATOM 1770 O O . PRO A 1 240 ? -25.550 2.607 13.255 1.00 62.25 240 PRO A O 1
ATOM 1773 N N . GLY A 1 241 ? -24.924 3.495 11.264 1.00 66.00 241 GLY A N 1
ATOM 1774 C CA . GLY A 1 241 ? -23.866 2.530 10.958 1.00 66.00 241 GLY A CA 1
ATOM 1775 C C . GLY A 1 241 ? -22.800 2.431 12.053 1.00 66.00 241 GLY A C 1
ATOM 1776 O O . GLY A 1 241 ? -22.627 3.340 12.873 1.00 66.00 241 GLY A O 1
ATOM 1777 N N . ALA A 1 242 ? -22.085 1.304 12.075 1.00 71.12 242 ALA A N 1
ATOM 1778 C CA . ALA A 1 242 ? -21.055 1.065 13.077 1.00 71.12 242 ALA A CA 1
ATOM 1779 C C . ALA A 1 242 ? -19.934 2.106 12.950 1.00 71.12 242 ALA A C 1
ATOM 1781 O O . ALA A 1 242 ? -19.220 2.160 11.952 1.00 71.12 242 ALA A O 1
ATOM 1782 N N . THR A 1 243 ? -19.792 2.933 13.978 1.00 62.94 243 THR A N 1
ATOM 1783 C CA . THR A 1 243 ? -18.795 4.001 14.051 1.00 62.94 243 THR A CA 1
ATOM 1784 C C . THR A 1 243 ? -17.507 3.473 14.686 1.00 62.94 243 THR A C 1
ATOM 1786 O O . THR A 1 243 ? -17.342 2.277 14.926 1.00 62.94 243 THR A O 1
ATOM 1789 N N . HIS A 1 244 ? -16.554 4.354 14.950 1.00 64.69 244 HIS A N 1
ATOM 1790 C CA . HIS A 1 244 ? -15.247 4.005 15.495 1.00 64.69 244 HIS A CA 1
ATOM 1791 C C . HIS A 1 244 ? -14.966 4.957 16.690 1.00 64.69 244 HIS A C 1
ATOM 1793 O O . HIS A 1 244 ? -15.404 6.100 16.677 1.00 64.69 244 HIS A O 1
ATOM 1799 N N . LEU A 1 245 ? -14.313 4.543 17.783 1.00 58.97 245 LEU A N 1
ATOM 1800 C CA . LEU A 1 245 ? -14.351 5.279 19.075 1.00 58.97 245 LEU A CA 1
ATOM 1801 C C . LEU A 1 245 ? -13.655 6.619 19.014 1.00 58.97 245 LEU A C 1
ATOM 1803 O O . LEU A 1 245 ? -14.259 7.573 19.441 1.00 58.97 245 LEU A O 1
ATOM 1807 N N . ALA A 1 246 ? -12.467 6.787 18.438 1.00 53.97 246 ALA A N 1
ATOM 1808 C CA . ALA A 1 246 ? -11.977 8.158 18.248 1.00 53.97 246 ALA A CA 1
ATOM 1809 C C . ALA A 1 246 ? -12.737 8.964 17.161 1.00 53.97 246 ALA A C 1
ATOM 1811 O O . ALA A 1 246 ? -12.402 10.113 16.945 1.00 53.97 246 ALA A O 1
ATOM 1812 N N . GLN A 1 247 ? -13.783 8.415 16.531 1.00 56.28 247 GLN A N 1
ATOM 1813 C CA . GLN A 1 247 ? -14.848 9.182 15.858 1.00 56.28 247 GLN A CA 1
ATOM 1814 C C . GLN A 1 247 ? -15.853 9.646 16.928 1.00 56.28 247 GLN A C 1
ATOM 1816 O O . GLN A 1 247 ? -16.148 10.825 17.013 1.00 56.28 247 GLN A O 1
ATOM 1821 N N . LEU A 1 248 ? -16.258 8.746 17.833 1.00 60.06 248 LEU A N 1
ATOM 1822 C CA . LEU A 1 248 ? -17.040 9.029 19.050 1.00 60.06 248 LEU A CA 1
ATOM 1823 C C . LEU A 1 248 ? -16.330 9.963 20.076 1.00 60.06 248 LEU A C 1
ATOM 1825 O O . LEU A 1 248 ? -17.015 10.572 20.889 1.00 60.06 248 LEU A O 1
ATOM 1829 N N . LEU A 1 249 ? -14.990 10.087 20.065 1.00 53.66 249 LEU A N 1
ATOM 1830 C CA . LEU A 1 249 ? -14.207 11.026 20.903 1.00 53.66 249 LEU A CA 1
ATOM 1831 C C . LEU A 1 249 ? -13.927 12.365 20.216 1.00 53.66 249 LEU A C 1
ATOM 1833 O O . LEU A 1 249 ? -13.658 13.340 20.910 1.00 53.66 249 LEU A O 1
ATOM 1837 N N . ASP A 1 250 ? -13.894 12.385 18.881 1.00 54.00 250 ASP A N 1
ATOM 1838 C CA . ASP A 1 250 ? -13.624 13.588 18.076 1.00 54.00 250 ASP A CA 1
ATOM 1839 C C . ASP A 1 250 ? -14.932 14.280 17.645 1.00 54.00 250 ASP A C 1
ATOM 1841 O O . ASP A 1 250 ? -14.904 15.397 17.136 1.00 54.00 250 ASP A O 1
ATOM 1845 N N . ASP A 1 251 ? -16.087 13.645 17.888 1.00 45.94 251 ASP A N 1
ATOM 1846 C CA . ASP A 1 251 ? -17.408 14.249 17.717 1.00 45.94 251 ASP A CA 1
ATOM 1847 C C . ASP A 1 251 ? -17.641 15.306 18.816 1.00 45.94 251 ASP A C 1
ATOM 1849 O O . ASP A 1 251 ? -17.711 14.957 20.006 1.00 45.94 251 ASP A O 1
ATOM 1853 N N . PRO A 1 252 ? -17.739 16.605 18.470 1.00 36.75 252 PRO A N 1
ATOM 1854 C CA . PRO A 1 252 ? -17.980 17.648 19.451 1.00 36.75 252 PRO A CA 1
ATOM 1855 C C . PRO A 1 252 ? -19.371 17.456 20.056 1.00 36.75 252 PRO A C 1
ATOM 1857 O O . PRO A 1 252 ? -20.388 17.701 19.407 1.00 36.75 252 PRO A O 1
ATOM 1860 N N . GLN A 1 253 ? -19.406 17.046 21.326 1.00 35.94 253 GLN A N 1
ATOM 1861 C CA . GLN A 1 253 ? -20.634 17.066 22.118 1.00 35.94 253 GLN A CA 1
ATOM 1862 C C . GLN A 1 253 ? -21.246 18.487 22.082 1.00 35.94 253 GLN A C 1
ATOM 1864 O O . GLN A 1 253 ? -20.481 19.459 22.100 1.00 35.94 253 GLN A O 1
ATOM 1869 N N . PRO A 1 254 ? -22.585 18.610 22.000 1.00 38.56 254 PRO A N 1
ATOM 1870 C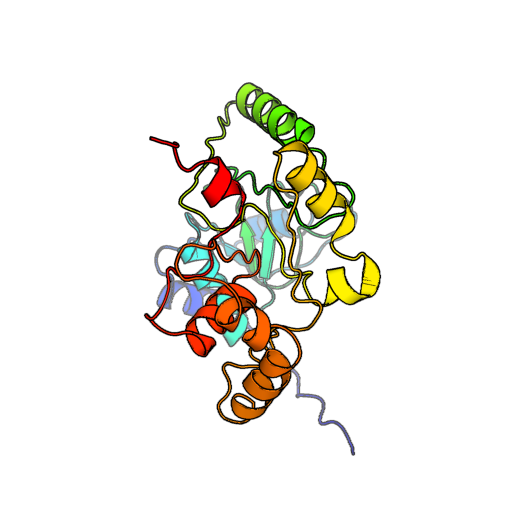 CA . PRO A 1 254 ? -23.280 19.889 21.813 1.00 38.56 254 PRO A CA 1
ATOM 1871 C C . PRO A 1 254 ? -23.122 20.877 22.981 1.00 38.56 254 PRO A C 1
ATOM 1873 O O . PRO A 1 254 ? -23.038 20.422 24.145 1.00 38.56 254 PRO A O 1
#

Radius of gyration: 24.31 Å; Cα contacts (8 Å, |Δi|>4): 350; chains: 1; bounding box: 61×56×58 Å

Organism: Streptomyces bingchenggensis (strain BCW-1) (NCBI:txid749414)

Sequence (254 aa):
MTGTTRSPAASVTAEALVRALRREVPSLRVDTSGGRRALCAYDASNYRVPLLAVAFPADADEVAGAHKVCHRLGVPVTSRGAGTSMAGNAVGAGLVLDLSRHLRRVLLLVDSFPQAFRPELAGAASRVLAEAGLPTRARGDICCGLTWITTHCQQYAVFGAGQQRELLRDLGIEKITEATGCCGVAGNFGFERDHYDVSLAVADQALRPRPEAAGPGTPVLADGFSCQMQIEHLVGDDRPGATHLAQLLDDPQP